Protein 1W66 (pdb70)

InterPro domains:
  IPR000544 Octanoyltransferase [MF_00013] (11-214)
  IPR000544 Octanoyltransferase [PIRSF016262] (12-214)
  IPR000544 Octanoyltransferase [TIGR00214] (41-208)
  IPR000544 Octanoyltransferase [cd16444] (14-198)
  IPR004143 Biotinyl protein ligase (BPL) and lipoyl protein ligase (LPL), catalytic domain [PF21948] (21-206)
  IPR004143 Biotinyl protein ligase (BPL) and lipoyl protein ligase (LPL), catalytic domain [PS51733] (38-215)
  IPR020605 Octanoyltransferase, conserved site [PS01313] (76-91)
  IPR045864 Class II Aminoacyl-tRNA synthetase/Biotinyl protein ligase (BPL) and lipoyl protein ligase (LPL) [G3DSA:3.30.930.10] (5-212)
  IPR045864 Class II Aminoacyl-tRNA synthetase/Biotinyl protein ligase (BPL) and lipoyl protein ligase (LPL) [SSF55681] (9-214)

Foldseek 3Di:
DLQAFFQAPDPDDEAEAEDEEDAPVRVQVVLVVVLVVVLVPDHWYKYKYAYAKAKEAEPPADPQQDFPVPDDHHYDHWDFGIDITHFQKIWMWTWGQGDPPDDVVSLLVLLQQLVCVLCVVVVAHWDDDPPQGAIWHDDQAIEGQKDFTWDADSRIITTTMMGRFQDDQPRNVRGCGRVNDRHYYDHSCRVVVHHGGSVNCVVSSVVSSSCSNRSRDD

Structure (mmCIF, N/CA/C/O backbone):
data_1W66
#
_entry.id   1W66
#
_cell.length_a   48.918
_cell.length_b   57.369
_cell.length_c   73.804
_cell.angle_alpha   90.00
_cell.angle_beta   90.00
_cell.angle_gamma   90.00
#
_symmetry.space_group_name_H-M   'P 21 21 21'
#
loop_
_entity.id
_entity.type
_entity.pdbx_description
1 polymer LIPOYLTRANSFERASE
2 non-polymer 'DECANOIC ACID'
3 water water
#
loop_
_atom_site.group_PDB
_atom_site.id
_atom_site.type_symbol
_atom_site.label_atom_id
_atom_site.label_alt_id
_atom_site.label_comp_id
_atom_site.label_asym_id
_atom_site.label_entity_id
_atom_site.label_seq_id
_atom_site.pdbx_PDB_ins_code
_atom_site.Cartn_x
_atom_site.Cartn_y
_atom_site.Cartn_z
_atom_site.occupancy
_atom_site.B_iso_or_equiv
_atom_site.auth_seq_id
_atom_site.auth_comp_id
_atom_site.auth_asym_id
_atom_site.auth_atom_id
_atom_site.pdbx_PDB_model_num
ATOM 1 N N . GLY A 1 1 ? -10.185 2.604 22.311 1.00 63.13 -1 GLY A N 1
ATOM 2 C CA . GLY A 1 1 ? -9.982 3.756 21.408 1.00 49.10 -1 GLY A CA 1
ATOM 3 C C . GLY A 1 1 ? -9.242 3.359 20.141 1.00 38.33 -1 GLY A C 1
ATOM 4 O O . GLY A 1 1 ? -9.155 2.208 19.760 1.00 33.86 -1 GLY A O 1
ATOM 5 N N . ALA A 1 2 ? -8.701 4.379 19.448 1.00 36.70 0 ALA A N 1
ATOM 6 C CA . ALA A 1 2 ? -8.279 4.143 18.084 1.00 33.42 0 ALA A CA 1
ATOM 7 C C . ALA A 1 2 ? -7.080 3.210 18.043 1.00 26.36 0 ALA A C 1
ATOM 8 O O . ALA A 1 2 ? -6.777 2.606 17.021 1.00 21.56 0 ALA A O 1
ATOM 10 N N . MET A 1 3 ? -6.398 3.126 19.152 1.00 22.94 1 MET A N 1
ATOM 11 C CA . MET A 1 3 ? -5.183 2.350 19.223 1.00 19.95 1 MET A CA 1
ATOM 12 C C . MET A 1 3 ? -5.426 0.920 19.687 1.00 13.61 1 MET A C 1
ATOM 13 O O . MET A 1 3 ? -4.521 0.075 19.600 1.00 14.72 1 MET A O 1
ATOM 18 N N . ALA A 1 4 ? -6.560 0.641 20.170 1.00 11.83 2 ALA A N 1
ATOM 19 C CA . ALA A 1 4 ? -6.934 -0.692 20.627 1.00 11.05 2 ALA A CA 1
ATOM 20 C C . ALA A 1 4 ? -7.222 -1.567 19.419 1.00 10.25 2 ALA A C 1
ATOM 21 O O . ALA A 1 4 ? -7.418 -1.133 18.291 1.00 11.35 2 ALA A O 1
ATOM 23 N N . GLY A 1 5 ? -7.244 -2.874 19.660 1.00 10.12 3 GLY A N 1
ATOM 24 C CA . GLY A 1 5 ? -7.504 -3.824 18.613 1.00 10.75 3 GLY A CA 1
ATOM 25 C C . GLY A 1 5 ? -6.362 -3.914 17.618 1.00 9.01 3 GLY A C 1
ATOM 26 O O . GLY A 1 5 ? -5.273 -3.416 17.863 1.00 9.81 3 GLY A O 1
ATOM 27 N N . SER A 1 6 ? -6.591 -4.617 16.537 1.00 9.37 4 SER A N 1
ATOM 28 C CA . SER A 1 6 ? -5.555 -4.852 15.546 1.00 8.98 4 SER A CA 1
ATOM 29 C C . SER A 1 6 ? -5.925 -4.198 14.204 1.00 10.10 4 SER A C 1
ATOM 30 O O . SER A 1 6 ? -7.040 -4.247 13.790 1.00 12.62 4 SER A O 1
ATOM 33 N N . ILE A 1 7 ? -4.900 -3.664 13.591 1.00 9.83 5 ILE A N 1
ATOM 34 C CA . ILE A 1 7 ? -4.971 -3.068 12.243 1.00 11.41 5 ILE A CA 1
ATOM 35 C C . ILE A 1 7 ? -4.745 -4.139 11.180 1.00 9.62 5 ILE A C 1
ATOM 36 O O . ILE A 1 7 ? -4.932 -3.885 9.999 1.00 10.47 5 ILE A O 1
ATOM 41 N N . ARG A 1 8 ? -4.259 -5.297 11.575 1.00 8.80 6 ARG A N 1
ATOM 42 C CA . ARG A 1 8 ? -3.848 -6.327 10.636 1.00 8.99 6 ARG A CA 1
ATOM 43 C C . ARG A 1 8 ? -5.001 -7.130 10.099 1.00 9.01 6 ARG A C 1
ATOM 44 O O . ARG A 1 8 ? -5.984 -7.378 10.791 1.00 10.97 6 ARG A O 1
ATOM 52 N N . SER A 1 9 ? -4.848 -7.680 8.926 1.00 10.11 7 SER A N 1
ATOM 53 C CA . SER A 1 9 ? -5.808 -8.616 8.351 1.00 11.81 7 SER A CA 1
ATOM 54 C C . SER A 1 9 ? -5.596 -10.072 8.812 1.00 12.17 7 SER A C 1
ATOM 55 O O . SER A 1 9 ? -6.546 -10.864 8.709 1.00 15.98 7 SER A O 1
ATOM 58 N N . LYS A 1 10 ? -4.418 -10.419 9.294 1.00 11.80 8 LYS A N 1
ATOM 59 C CA . LYS A 1 10 ? -4.132 -11.790 9.716 1.00 12.85 8 LYS A C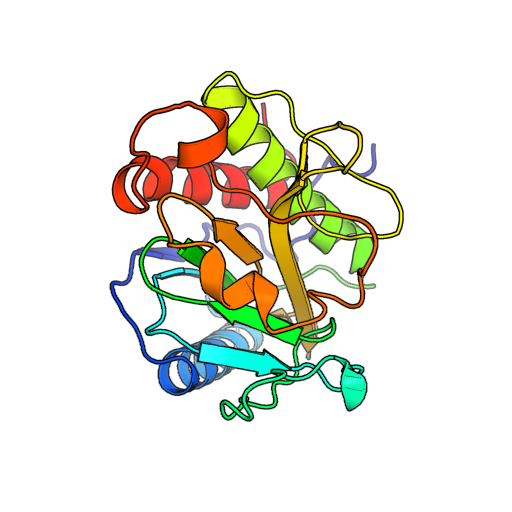A 1
ATOM 60 C C . LYS A 1 10 ? -3.318 -11.735 10.984 1.00 12.53 8 LYS A C 1
ATOM 61 O O . LYS A 1 10 ? -2.349 -11.025 11.054 1.00 15.50 8 LYS A O 1
ATOM 67 N N . LEU A 1 11 ? -3.733 -12.492 11.966 1.00 12.09 9 LEU A N 1
ATOM 68 C CA . LEU A 1 11 ? -3.097 -12.575 13.239 1.00 10.66 9 LEU A CA 1
ATOM 69 C C . LEU A 1 11 ? -2.149 -13.734 13.340 1.00 14.20 9 LEU A C 1
ATOM 70 O O . LEU A 1 11 ? -2.344 -14.696 14.109 1.00 25.75 9 LEU A O 1
ATOM 75 N N . SER A 1 12 ? -1.064 -13.662 12.678 1.00 11.86 10 SER A N 1
ATOM 76 C CA . SER A 1 12 ? 0.039 -14.602 12.721 1.00 12.98 10 SER A CA 1
ATOM 77 C C . SER A 1 12 ? 1.263 -13.848 13.172 1.00 11.19 10 SER A C 1
ATOM 78 O O . SER A 1 12 ? 1.302 -12.640 13.040 1.00 12.05 10 SER A O 1
ATOM 83 N N . ALA A 1 13 ? 2.250 -14.544 13.694 1.00 13.21 11 ALA A N 1
ATOM 84 C CA . ALA A 1 13 ? 3.423 -13.827 14.193 1.00 12.95 11 ALA A CA 1
ATOM 85 C C . ALA A 1 13 ? 4.158 -13.096 13.072 1.00 11.88 11 ALA A C 1
ATOM 86 O O . ALA A 1 13 ? 4.385 -13.632 12.006 1.00 12.62 11 ALA A O 1
ATOM 88 N N . ILE A 1 14 ? 4.547 -11.866 13.357 1.00 11.53 12 ILE A N 1
ATOM 89 C CA . ILE A 1 14 ? 5.372 -11.117 12.391 1.00 9.93 12 ILE A CA 1
ATOM 90 C C . ILE A 1 14 ? 6.776 -11.692 12.368 1.00 10.31 12 ILE A C 1
ATOM 91 O O . ILE A 1 14 ? 7.368 -11.972 13.402 1.00 12.04 12 ILE A O 1
ATOM 96 N N . ASP A 1 15 ? 7.283 -11.871 11.163 1.00 9.90 13 ASP A N 1
ATOM 97 C CA . ASP A 1 15 ? 8.663 -12.265 10.970 1.00 10.39 13 ASP A CA 1
ATOM 98 C C . ASP A 1 15 ? 9.565 -11.075 11.094 1.00 9.53 13 ASP A C 1
ATOM 99 O O . ASP A 1 15 ? 9.572 -10.201 10.215 1.00 10.02 13 ASP A O 1
ATOM 104 N N . VAL A 1 16 ? 10.294 -10.963 12.177 1.00 10.41 14 VAL A N 1
ATOM 105 C CA . VAL A 1 16 ? 11.217 -9.860 12.388 1.00 9.93 14 VAL A CA 1
ATOM 106 C C . VAL A 1 16 ? 12.584 -10.255 11.851 1.00 10.46 14 VAL A C 1
ATOM 107 O O . VAL A 1 16 ? 13.166 -11.217 12.304 1.00 12.60 14 VAL A O 1
ATOM 111 N N . ARG A 1 17 ? 13.111 -9.433 10.955 1.00 9.94 15 ARG A N 1
ATOM 112 C CA . ARG A 1 17 ? 14.403 -9.652 10.345 1.00 10.07 15 ARG A CA 1
ATOM 113 C C . ARG A 1 17 ? 15.322 -8.502 10.758 1.00 10.04 15 ARG A C 1
ATOM 114 O O . ARG A 1 17 ? 15.146 -7.380 10.300 1.00 10.48 15 ARG A O 1
ATOM 122 N N . GLN A 1 18 ? 16.269 -8.818 11.602 1.00 11.01 16 GLN A N 1
ATOM 123 C CA . GLN A 1 18 ? 17.300 -7.892 12.011 1.00 11.12 16 GLN A CA 1
ATOM 124 C C . GLN A 1 18 ? 18.418 -7.963 10.986 1.00 11.62 16 GLN A C 1
ATOM 125 O O . GLN A 1 18 ? 19.262 -8.861 11.069 1.00 15.44 16 GLN A O 1
ATOM 131 N N . LEU A 1 19 ? 18.392 -7.090 10.020 1.00 11.56 17 LEU A N 1
ATOM 132 C CA . LEU A 1 19 ? 19.412 -7.006 8.985 1.00 11.99 17 LEU A CA 1
ATOM 133 C C . LEU A 1 19 ? 20.521 -6.042 9.372 1.00 12.00 17 LEU A C 1
ATOM 134 O O . LEU A 1 19 ? 20.418 -5.323 10.348 1.00 13.73 17 LEU A O 1
ATOM 139 N N . GLY A 1 20 ? 21.593 -6.052 8.602 1.00 11.99 18 GLY A N 1
ATOM 140 C CA . GLY A 1 20 ? 22.692 -5.173 8.828 1.00 11.80 18 GLY A CA 1
ATOM 141 C C . GLY A 1 20 ? 22.559 -3.889 8.050 1.00 12.39 18 GLY A C 1
ATOM 142 O O . GLY A 1 20 ? 21.528 -3.229 8.113 1.00 14.15 18 GLY A O 1
ATOM 143 N N . THR A 1 21 ? 23.611 -3.520 7.349 1.00 11.88 19 THR A N 1
ATOM 144 C CA . THR A 1 21 ? 23.652 -2.297 6.566 1.00 11.07 19 THR A CA 1
ATOM 145 C C . THR A 1 21 ? 23.309 -2.670 5.125 1.00 11.02 19 THR A C 1
ATOM 146 O O . THR A 1 21 ? 23.996 -3.537 4.531 1.00 15.43 19 THR A O 1
ATOM 150 N N . VAL A 1 22 ? 22.231 -2.139 4.591 1.00 10.04 20 VAL A N 1
ATOM 151 C CA . VAL A 1 22 ? 21.634 -2.583 3.330 1.00 10.57 20 VAL A CA 1
ATOM 152 C C . VAL A 1 22 ? 21.405 -1.349 2.466 1.00 10.10 20 VAL A C 1
ATOM 153 O O . VAL A 1 22 ? 20.777 -0.378 2.892 1.00 9.65 20 VAL A O 1
ATOM 157 N N . ASP A 1 23 ? 21.942 -1.349 1.269 1.00 10.89 21 ASP A N 1
ATOM 158 C CA . ASP A 1 23 ? 21.757 -0.277 0.329 1.00 11.22 21 ASP A CA 1
ATOM 159 C C . ASP A 1 23 ? 20.277 0.000 0.154 1.00 9.74 21 ASP A C 1
ATOM 160 O O . ASP A 1 23 ? 19.442 -0.897 0.145 1.00 10.27 21 ASP A O 1
ATOM 165 N N . TYR A 1 24 ? 19.944 1.290 -0.007 1.00 9.98 22 TYR A N 1
ATOM 166 C CA . TYR A 1 24 ? 18.568 1.729 -0.119 1.00 9.63 22 TYR A CA 1
ATOM 167 C C . TYR A 1 24 ? 17.813 0.941 -1.181 1.00 9.39 22 TYR A C 1
ATOM 168 O O . TYR A 1 24 ? 16.706 0.460 -0.940 1.00 9.74 22 TYR A O 1
ATOM 177 N N . ARG A 1 25 ? 18.372 0.884 -2.380 1.00 11.05 23 ARG A N 1
ATOM 178 C CA . ARG A 1 25 ? 17.658 0.217 -3.479 1.00 12.13 23 ARG A CA 1
ATOM 179 C C . ARG A 1 25 ? 17.466 -1.266 -3.255 1.00 11.30 23 ARG A C 1
ATOM 180 O O . ARG A 1 25 ? 16.399 -1.854 -3.542 1.00 12.41 23 ARG A O 1
ATOM 188 N N . THR A 1 26 ? 18.501 -1.906 -2.715 1.00 11.66 24 THR A N 1
ATOM 189 C CA . THR A 1 26 ? 18.413 -3.326 -2.423 1.00 11.79 24 THR A CA 1
ATOM 190 C C . THR A 1 26 ? 17.308 -3.605 -1.438 1.00 10.08 24 THR A C 1
ATOM 191 O O . THR A 1 26 ? 16.501 -4.533 -1.560 1.00 11.09 24 THR A O 1
ATOM 195 N N . ALA A 1 27 ? 17.192 -2.760 -0.408 1.00 9.61 25 ALA A N 1
ATOM 196 C CA . ALA A 1 27 ? 16.170 -2.935 0.601 1.00 9.33 25 ALA A CA 1
ATOM 197 C C . ALA A 1 27 ? 14.791 -2.677 -0.023 1.00 8.81 25 ALA A C 1
ATOM 198 O O . ALA A 1 27 ? 13.811 -3.301 0.332 1.00 9.51 25 ALA A O 1
ATOM 200 N N . TRP A 1 28 ? 14.701 -1.705 -0.930 1.00 9.36 26 TRP A N 1
ATOM 201 C CA . TRP A 1 28 ? 13.426 -1.366 -1.541 1.00 9.82 26 TRP A CA 1
ATOM 202 C C . TRP A 1 28 ? 12.913 -2.542 -2.365 1.00 9.71 26 TRP A C 1
ATOM 203 O O . TRP A 1 28 ? 11.737 -2.914 -2.348 1.00 10.81 26 TRP A O 1
ATOM 214 N N . GLN A 1 29 ? 13.851 -3.195 -3.087 1.00 10.52 27 GLN A N 1
ATOM 215 C CA . GLN A 1 29 ? 13.524 -4.369 -3.857 1.00 11.08 27 GLN A CA 1
ATOM 216 C C . GLN A 1 29 ? 12.985 -5.470 -2.968 1.00 9.95 27 GLN A C 1
ATOM 217 O O . GLN A 1 29 ? 12.013 -6.149 -3.263 1.00 10.77 27 GLN A O 1
ATOM 223 N N . LEU A 1 30 ? 13.680 -5.687 -1.824 1.00 10.10 28 LEU A N 1
ATOM 224 C CA . LEU A 1 30 ? 13.242 -6.716 -0.870 1.00 10.34 28 LEU A CA 1
ATOM 225 C C . LEU A 1 30 ? 11.877 -6.392 -0.297 1.00 9.50 28 LEU A C 1
ATOM 226 O O . LEU A 1 30 ? 11.032 -7.272 -0.146 1.00 9.67 28 LEU A O 1
ATOM 231 N N . GLN A 1 31 ? 11.621 -5.123 0.042 1.00 8.91 29 GLN A N 1
ATOM 232 C CA . GLN A 1 31 ? 10.304 -4.749 0.493 1.00 9.06 29 GLN A CA 1
ATOM 233 C C . GLN A 1 31 ? 9.231 -5.169 -0.502 1.00 8.97 29 GLN A C 1
ATOM 234 O O . GLN A 1 31 ? 8.201 -5.706 -0.128 1.00 9.76 29 GLN A O 1
ATOM 240 N N . ARG A 1 32 ? 9.472 -4.884 -1.777 1.00 9.42 30 ARG A N 1
ATOM 241 C CA . ARG A 1 32 ? 8.477 -5.202 -2.806 1.00 9.51 30 ARG A CA 1
ATOM 242 C C . ARG A 1 32 ? 8.271 -6.718 -2.927 1.00 9.76 30 ARG A C 1
ATOM 243 O O . ARG A 1 32 ? 7.143 -7.189 -3.058 1.00 10.20 30 ARG A O 1
ATOM 251 N N . GLU A 1 33 ? 9.361 -7.473 -2.864 1.00 9.93 31 GLU A N 1
ATOM 252 C CA . GLU A 1 33 ? 9.296 -8.932 -2.945 1.00 10.57 31 GLU A CA 1
ATOM 253 C C . GLU A 1 33 ? 8.488 -9.460 -1.777 1.00 9.50 31 GLU A C 1
ATOM 254 O O . GLU A 1 33 ? 7.632 -10.334 -1.938 1.00 10.48 31 GLU A O 1
ATOM 260 N N . LEU A 1 34 ? 8.753 -8.929 -0.577 1.00 9.82 32 LEU A N 1
ATOM 261 C CA . LEU A 1 34 ? 8.001 -9.371 0.627 1.00 9.83 32 LEU A CA 1
ATOM 262 C C . LEU A 1 34 ? 6.559 -8.975 0.572 1.00 9.50 32 LEU A C 1
ATOM 263 O O . LEU A 1 34 ? 5.684 -9.737 1.025 1.00 10.50 32 LEU A O 1
ATOM 268 N N . ALA A 1 35 ? 6.235 -7.820 0.034 1.00 9.14 33 ALA A N 1
ATOM 269 C CA . ALA A 1 35 ? 4.875 -7.388 -0.067 1.00 9.24 33 ALA A CA 1
ATOM 270 C C . ALA A 1 35 ? 4.123 -8.315 -1.016 1.00 9.73 33 ALA A C 1
ATOM 271 O O . ALA A 1 35 ? 2.986 -8.699 -0.718 1.00 11.45 33 ALA A O 1
ATOM 273 N N . ASP A 1 36 ? 4.706 -8.654 -2.139 1.00 10.08 34 ASP A N 1
ATOM 274 C CA . ASP A 1 36 ? 4.063 -9.604 -3.059 1.00 12.38 34 ASP A CA 1
ATOM 275 C C . ASP A 1 36 ? 3.886 -10.933 -2.372 1.00 11.78 34 ASP A C 1
ATOM 276 O O . ASP A 1 36 ? 2.853 -11.567 -2.538 1.00 13.11 34 ASP A O 1
ATOM 281 N N . ALA A 1 37 ? 4.864 -11.387 -1.605 1.00 11.71 35 ALA A N 1
ATOM 282 C CA . ALA A 1 37 ? 4.696 -12.653 -0.891 1.00 12.74 35 ALA A CA 1
ATOM 283 C C . ALA A 1 37 ? 3.582 -12.574 0.121 1.00 12.37 35 ALA A C 1
ATOM 284 O O . ALA A 1 37 ? 2.847 -13.561 0.303 1.00 15.06 35 ALA A O 1
ATOM 286 N N . ARG A 1 38 ? 3.410 -11.427 0.774 1.00 12.07 36 ARG A N 1
ATOM 287 C CA . ARG A 1 38 ? 2.308 -11.299 1.720 1.00 11.58 36 ARG A CA 1
ATOM 288 C C . ARG A 1 38 ? 0.988 -11.341 1.010 1.00 13.17 36 ARG A C 1
ATOM 289 O O . ARG A 1 38 ? 0.058 -12.001 1.488 1.00 15.16 36 ARG A O 1
ATOM 297 N N . VAL A 1 39 ? 0.865 -10.634 -0.123 1.00 13.30 37 VAL A N 1
ATOM 298 C CA . VAL A 1 39 ? -0.428 -10.706 -0.848 1.00 15.52 37 VAL A CA 1
ATOM 299 C C . VAL A 1 39 ? -0.702 -12.143 -1.265 1.00 17.17 37 VAL A C 1
ATOM 300 O O . VAL A 1 39 ? -1.876 -12.562 -1.276 1.00 22.53 37 VAL A O 1
ATOM 304 N N . ALA A 1 40 ? 0.290 -12.945 -1.590 1.00 18.61 38 ALA A N 1
ATOM 305 C CA . ALA A 1 40 ? 0.170 -14.340 -2.014 1.00 19.78 38 ALA A CA 1
ATOM 306 C C . ALA A 1 40 ? -0.120 -15.210 -0.815 1.00 25.27 38 ALA A C 1
ATOM 307 O O . ALA A 1 40 ? -0.271 -16.408 -1.050 1.00 32.81 38 ALA A O 1
ATOM 309 N N . GLY A 1 41 ? -0.243 -14.674 0.388 1.00 21.07 39 GLY A N 1
ATOM 310 C CA . GLY A 1 41 ? -0.723 -15.459 1.524 1.00 24.21 39 GLY A CA 1
ATOM 311 C C . GLY A 1 41 ? 0.402 -15.703 2.516 1.00 20.69 39 GLY A C 1
ATOM 312 O O . GLY A 1 41 ? 0.180 -16.436 3.480 1.00 23.15 39 GLY A O 1
ATOM 313 N N . GLY A 1 42 ? 1.578 -15.096 2.346 1.00 20.18 40 GLY A N 1
ATOM 314 C CA . GLY A 1 42 ? 2.707 -15.281 3.237 1.00 19.51 40 GLY A CA 1
ATOM 315 C C . GLY A 1 42 ? 2.669 -14.426 4.511 1.00 15.35 40 GLY A C 1
ATOM 316 O O . GLY A 1 42 ? 1.647 -13.844 4.862 1.00 14.80 40 GLY A O 1
ATOM 317 N N . ALA A 1 43 ? 3.818 -14.368 5.189 1.00 15.43 41 ALA A N 1
ATOM 318 C CA . ALA A 1 43 ? 3.891 -13.723 6.492 1.00 13.03 41 ALA A CA 1
ATOM 319 C C . ALA A 1 43 ? 3.949 -12.202 6.396 1.00 11.48 41 ALA A C 1
ATOM 320 O O . ALA A 1 43 ? 4.428 -11.631 5.400 1.00 13.30 41 ALA A O 1
ATOM 322 N N . ASP A 1 44 ? 3.493 -11.561 7.439 1.00 9.60 42 ASP A N 1
ATOM 323 C CA . ASP A 1 44 ? 3.847 -10.193 7.732 1.00 8.83 42 ASP A CA 1
ATOM 324 C C . ASP A 1 44 ? 5.297 -10.157 8.180 1.00 8.59 42 ASP A C 1
ATOM 325 O O . ASP A 1 44 ? 5.752 -11.057 8.886 1.00 9.72 42 ASP A O 1
ATOM 330 N N . THR A 1 45 ? 6.015 -9.118 7.809 1.00 8.94 43 THR A N 1
ATOM 331 C CA . THR A 1 45 ? 7.450 -8.995 8.032 1.00 8.90 43 THR A CA 1
ATOM 332 C C . THR A 1 45 ? 7.801 -7.626 8.590 1.00 8.50 43 THR A C 1
ATOM 333 O O . THR A 1 45 ? 7.177 -6.646 8.229 1.00 9.95 43 THR A O 1
ATOM 337 N N . LEU A 1 46 ? 8.802 -7.569 9.455 1.00 8.17 44 LEU A N 1
ATOM 338 C CA . LEU A 1 46 ? 9.373 -6.326 9.879 1.00 7.97 44 LEU A CA 1
ATOM 339 C C . LEU A 1 46 ? 10.870 -6.369 9.612 1.00 7.92 44 LEU A C 1
ATOM 340 O O . LEU A 1 46 ? 11.581 -7.154 10.241 1.00 9.45 44 LEU A O 1
ATOM 345 N N . LEU A 1 47 ? 11.335 -5.538 8.684 1.00 7.79 45 LEU A N 1
ATOM 346 C CA . LEU A 1 47 ? 12.758 -5.392 8.438 1.00 8.05 45 LEU A CA 1
ATOM 347 C C . LEU A 1 47 ? 13.305 -4.306 9.343 1.00 8.01 45 LEU A C 1
ATOM 348 O O . LEU A 1 47 ? 12.714 -3.209 9.401 1.00 8.54 45 LEU A O 1
ATOM 353 N N . LEU A 1 48 ? 14.417 -4.529 9.979 1.00 7.81 46 LEU A N 1
ATOM 354 C CA . LEU A 1 48 ? 15.123 -3.515 10.772 1.00 7.79 46 LEU A CA 1
ATOM 355 C C . LEU A 1 48 ? 16.558 -3.499 10.274 1.00 8.05 46 LEU A C 1
ATOM 356 O O . LEU A 1 48 ? 17.217 -4.528 10.242 1.00 9.69 46 LEU A O 1
ATOM 361 N N . LEU A 1 49 ? 17.055 -2.326 9.885 1.00 7.86 47 LEU A N 1
ATOM 362 C CA . LEU A 1 49 ? 18.311 -2.233 9.162 1.00 8.08 47 LEU A CA 1
ATOM 363 C C . LEU A 1 49 ? 18.884 -0.818 9.316 1.00 7.60 47 LEU A C 1
ATOM 364 O O . LEU A 1 49 ? 18.237 0.073 9.819 1.00 8.07 47 LEU A O 1
ATOM 369 N N . GLU A 1 50 ? 20.090 -0.651 8.823 1.00 8.70 48 GLU A N 1
ATOM 370 C CA . GLU A 1 50 ? 20.654 0.643 8.558 1.00 8.54 48 GLU A CA 1
ATOM 371 C C . GLU A 1 50 ? 20.952 0.772 7.067 1.00 8.43 48 GLU A C 1
ATOM 372 O O . GLU A 1 50 ? 21.301 -0.195 6.414 1.00 10.02 48 GLU A O 1
ATOM 378 N N . HIS A 1 51 ? 20.758 2.000 6.512 1.00 7.86 49 HIS A N 1
ATOM 379 C CA . HIS A 1 51 ? 21.200 2.298 5.163 1.00 8.04 49 HIS A CA 1
ATOM 380 C C . HIS A 1 51 ? 22.533 3.037 5.159 1.00 8.24 49 HIS A C 1
ATOM 381 O O . HIS A 1 51 ? 22.778 3.842 6.052 1.00 9.16 49 HIS A O 1
ATOM 388 N N . PRO A 1 52 ? 23.344 2.824 4.147 1.00 8.75 50 PRO A N 1
ATOM 389 C CA . PRO A 1 52 ? 24.430 3.777 3.838 1.00 8.92 50 PRO A CA 1
ATOM 390 C C . PRO A 1 52 ? 23.794 5.135 3.584 1.00 9.04 50 PRO A C 1
ATOM 391 O O . PRO A 1 52 ? 22.646 5.259 3.169 1.00 10.34 50 PRO A O 1
ATOM 395 N N . ALA A 1 53 ? 24.578 6.190 3.817 1.00 8.86 51 ALA A N 1
ATOM 396 C CA . ALA A 1 53 ? 24.125 7.569 3.696 1.00 8.69 51 ALA A CA 1
ATOM 397 C C . ALA A 1 53 ? 23.418 7.797 2.383 1.00 7.96 51 ALA A C 1
ATOM 398 O O . ALA A 1 53 ? 23.959 7.531 1.317 1.00 10.25 51 ALA A O 1
ATOM 400 N N . VAL A 1 54 ? 22.205 8.348 2.455 1.00 7.66 52 VAL A N 1
ATOM 401 C CA . VAL A 1 54 ? 21.381 8.580 1.282 1.00 7.70 52 VAL A CA 1
ATOM 402 C C . VAL A 1 54 ? 20.316 9.594 1.630 1.00 7.01 52 VAL A C 1
ATOM 403 O O . VAL A 1 54 ? 19.759 9.590 2.697 1.00 8.18 52 VAL A O 1
ATOM 407 N N . TYR A 1 55 ? 20.037 10.478 0.678 1.00 7.12 53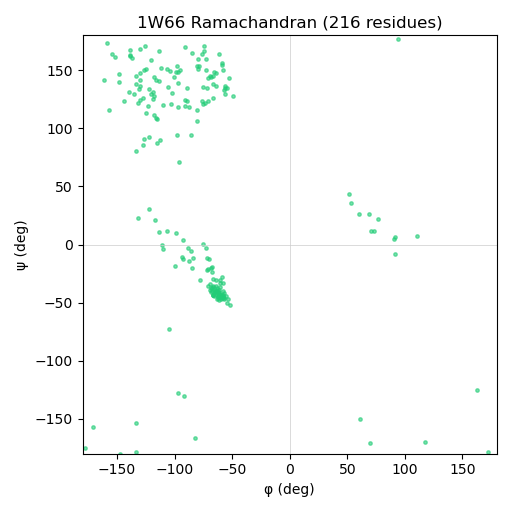 TYR A N 1
ATOM 408 C CA . TYR A 1 55 ? 18.823 11.312 0.723 1.00 6.96 53 TYR A CA 1
ATOM 409 C C . TYR A 1 55 ? 17.765 10.669 -0.124 1.00 6.85 53 TYR A C 1
ATOM 410 O O . TYR A 1 55 ? 18.063 10.231 -1.246 1.00 7.73 53 TYR A O 1
ATOM 419 N N . THR A 1 56 ? 16.536 10.677 0.347 1.00 6.90 54 THR A N 1
ATOM 420 C CA . THR A 1 56 ? 15.428 10.142 -0.449 1.00 7.43 54 THR A CA 1
ATOM 421 C C . THR A 1 56 ? 14.311 11.168 -0.459 1.00 7.11 54 THR A C 1
ATOM 422 O O . THR A 1 56 ? 14.094 11.910 0.511 1.00 7.56 54 THR A O 1
ATOM 426 N N . ALA A 1 57 ? 13.583 11.213 -1.569 1.00 7.63 55 ALA A N 1
ATOM 427 C CA . ALA A 1 57 ? 12.534 12.189 -1.784 1.00 7.94 55 ALA A CA 1
ATOM 428 C C . ALA A 1 57 ? 11.278 11.538 -2.266 1.00 8.18 55 ALA A C 1
ATOM 429 O O . ALA A 1 57 ? 11.256 10.914 -3.328 1.00 9.48 55 ALA A O 1
ATOM 431 N N . GLY A 1 58 ? 10.164 11.694 -1.556 1.00 8.49 56 GLY A N 1
ATOM 432 C CA . GLY A 1 58 ? 8.898 11.288 -2.071 1.00 8.58 56 GLY A CA 1
ATOM 433 C C . GLY A 1 58 ? 8.419 12.248 -3.110 1.00 9.62 56 GLY A C 1
ATOM 434 O O . GLY A 1 58 ? 9.001 13.332 -3.313 1.00 9.44 56 GLY A O 1
ATOM 435 N N . ARG A 1 59 ? 7.356 11.902 -3.812 1.00 10.84 57 ARG A N 1
ATOM 436 C CA . ARG A 1 59 ? 6.884 12.681 -4.943 1.00 12.65 57 ARG A CA 1
ATOM 437 C C . ARG A 1 59 ? 6.571 14.115 -4.555 1.00 11.69 57 ARG A C 1
ATOM 438 O O . ARG A 1 59 ? 6.735 15.039 -5.380 1.00 13.45 57 ARG A O 1
ATOM 446 N N . ARG A 1 60 ? 6.098 14.390 -3.363 1.00 10.56 58 ARG A N 1
ATOM 447 C CA . ARG A 1 60 ? 5.732 15.726 -2.947 1.00 10.56 58 ARG A CA 1
ATOM 448 C C . ARG A 1 60 ? 6.931 16.675 -2.703 1.00 9.83 58 ARG A C 1
ATOM 449 O O . ARG A 1 60 ? 6.727 17.860 -2.524 1.00 11.27 58 ARG A O 1
ATOM 457 N N . THR A 1 61 ? 8.133 16.135 -2.654 1.00 8.61 59 THR A N 1
ATOM 458 C CA . THR A 1 61 ? 9.312 16.978 -2.412 1.00 8.08 59 THR A CA 1
ATOM 459 C C . THR A 1 61 ? 9.359 18.079 -3.418 1.00 8.53 59 THR A C 1
ATOM 460 O O . THR A 1 61 ? 9.198 17.848 -4.622 1.00 9.67 59 THR A O 1
ATOM 464 N N . GLU A 1 62 ? 9.620 19.299 -2.939 1.00 8.84 60 GLU A N 1
ATOM 465 C CA . GLU A 1 62 ? 9.774 20.459 -3.789 1.00 9.52 60 GLU A CA 1
ATOM 466 C C . GLU A 1 62 ? 11.231 20.761 -4.050 1.00 9.03 60 GLU A C 1
ATOM 467 O O . GLU A 1 62 ? 12.107 20.482 -3.229 1.00 9.36 60 GLU A O 1
ATOM 473 N N . THR A 1 63 ? 11.524 21.401 -5.165 1.00 9.52 61 THR A N 1
ATOM 474 C CA . THR A 1 63 ? 12.893 21.609 -5.598 1.00 9.50 61 THR A CA 1
ATOM 475 C C . THR A 1 63 ? 13.732 22.303 -4.529 1.00 9.66 61 THR A C 1
ATOM 476 O O . THR A 1 63 ? 14.881 21.901 -4.295 1.00 10.30 61 THR A O 1
ATOM 480 N N . HIS A 1 64 ? 13.205 23.337 -3.905 1.00 9.78 62 HIS A N 1
ATOM 481 C CA . HIS A 1 64 ? 13.997 24.087 -2.961 1.00 10.31 62 HIS A CA 1
ATOM 482 C C . HIS A 1 64 ? 14.316 23.345 -1.658 1.00 9.88 62 HIS A C 1
ATOM 483 O O . HIS A 1 64 ? 15.122 23.816 -0.893 1.00 10.96 62 HIS A O 1
ATOM 490 N N . GLU A 1 65 ? 13.645 22.230 -1.421 1.00 8.87 63 GLU A N 1
ATOM 491 C CA . GLU A 1 65 ? 13.853 21.424 -0.238 1.00 8.42 63 GLU A CA 1
ATOM 492 C C . GLU A 1 65 ? 15.033 20.455 -0.393 1.00 7.88 63 GLU A C 1
ATOM 493 O O . GLU A 1 65 ? 15.442 19.839 0.582 1.00 8.33 63 GLU A O 1
ATOM 499 N N . ARG A 1 66 ? 15.520 20.325 -1.618 1.00 8.13 64 ARG A N 1
ATOM 500 C CA . ARG A 1 66 ? 16.606 19.411 -1.927 1.00 8.06 64 ARG A CA 1
ATOM 501 C C . ARG A 1 66 ? 17.928 19.948 -1.438 1.00 7.84 64 ARG A C 1
ATOM 502 O O . ARG A 1 66 ? 18.047 21.117 -1.039 1.00 7.93 64 ARG A O 1
ATOM 510 N N . PRO A 1 67 ? 18.974 19.111 -1.399 1.00 7.54 65 PRO A N 1
ATOM 511 C CA . PRO A 1 67 ? 20.198 19.523 -0.740 1.00 7.85 65 PRO A CA 1
ATOM 512 C C . PRO A 1 67 ? 20.776 20.804 -1.301 1.00 7.67 65 PRO A C 1
ATOM 513 O O . PRO A 1 67 ? 20.956 20.965 -2.525 1.00 8.31 65 PRO A O 1
ATOM 517 N N . ILE A 1 68 ? 21.155 21.720 -0.386 1.00 8.14 66 ILE A N 1
ATOM 518 C CA . ILE A 1 68 ? 21.732 23.005 -0.804 1.00 8.33 66 ILE A CA 1
ATOM 519 C C . ILE A 1 68 ? 23.157 22.905 -1.343 1.00 8.67 66 ILE A C 1
ATOM 520 O O . ILE A 1 68 ? 23.734 23.903 -1.733 1.00 9.68 66 ILE A O 1
ATOM 525 N N . ASP A 1 69 ? 23.714 21.697 -1.312 1.00 9.14 67 ASP A N 1
ATOM 526 C CA . ASP A 1 69 ? 25.024 21.385 -1.795 1.00 11.36 67 ASP A CA 1
ATOM 527 C C . ASP A 1 69 ? 24.982 20.473 -2.999 1.00 10.67 67 ASP A C 1
ATOM 528 O O . ASP A 1 69 ? 26.008 19.975 -3.423 1.00 13.72 67 ASP A O 1
ATOM 533 N N . GLY A 1 70 ? 23.797 20.259 -3.574 1.00 10.23 68 GLY A N 1
ATOM 534 C CA . GLY A 1 70 ? 23.662 19.465 -4.784 1.00 10.79 68 GLY A CA 1
ATOM 535 C C . GLY A 1 70 ? 23.839 17.997 -4.605 1.00 9.63 68 GLY A C 1
ATOM 536 O O . GLY A 1 70 ? 23.913 17.293 -5.624 1.00 10.83 68 GLY A O 1
ATOM 537 N N . THR A 1 71 ? 23.872 17.497 -3.391 1.00 8.70 69 THR A N 1
ATOM 538 C CA . THR A 1 71 ? 23.996 16.040 -3.206 1.00 8.43 69 THR A CA 1
ATOM 539 C C . THR A 1 71 ? 22.884 15.329 -3.918 1.00 8.29 69 THR A C 1
ATOM 540 O O . THR A 1 71 ? 21.709 15.742 -3.779 1.00 8.36 69 THR A O 1
ATOM 544 N N . PRO A 1 72 ? 23.145 14.264 -4.648 1.00 9.39 70 PRO A N 1
ATOM 545 C CA . PRO A 1 72 ? 22.060 13.495 -5.284 1.00 10.20 70 PRO A CA 1
ATOM 546 C C . PRO A 1 72 ? 21.047 12.946 -4.275 1.00 8.65 70 PRO A C 1
ATOM 547 O O . PRO A 1 72 ? 21.335 12.762 -3.107 1.00 9.50 70 PRO A O 1
ATOM 551 N N . VAL A 1 73 ? 19.863 12.709 -4.801 1.00 8.41 71 VAL A N 1
ATOM 552 C CA . VAL A 1 73 ? 18.712 12.251 -4.047 1.00 8.47 71 VAL A CA 1
ATOM 553 C C . VAL A 1 73 ? 18.040 11.118 -4.773 1.00 8.44 71 VAL A C 1
ATOM 554 O O . VAL A 1 73 ? 17.888 11.213 -5.985 1.00 10.71 71 VAL A O 1
ATOM 558 N N . VAL A 1 74 ? 17.619 10.093 -4.058 1.00 8.44 72 VAL A N 1
ATOM 559 C CA . VAL A 1 74 ? 16.884 8.978 -4.630 1.00 8.81 72 VAL A CA 1
ATOM 560 C C . VAL A 1 74 ? 15.416 9.339 -4.566 1.00 8.97 72 VAL A C 1
ATOM 561 O O . VAL A 1 74 ? 14.856 9.523 -3.486 1.00 9.54 72 VAL A O 1
ATOM 565 N N . ASP A 1 75 ? 14.729 9.324 -5.729 1.00 10.16 73 ASP A N 1
ATOM 566 C CA . ASP A 1 75 ? 13.276 9.443 -5.712 1.00 11.23 73 ASP A CA 1
ATOM 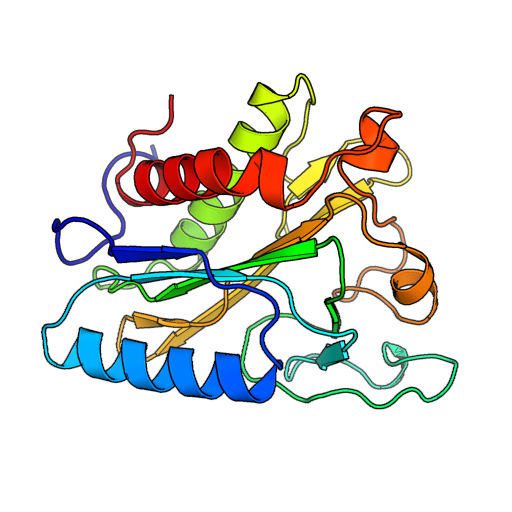567 C C . ASP A 1 75 ? 12.648 8.147 -5.268 1.00 11.20 73 ASP A C 1
ATOM 568 O O . ASP A 1 75 ? 13.045 7.071 -5.704 1.00 18.32 73 ASP A O 1
ATOM 573 N N . THR A 1 76 ? 11.679 8.226 -4.409 1.00 10.20 74 THR A N 1
ATOM 574 C CA . THR A 1 76 ? 11.075 7.036 -3.832 1.00 11.16 74 THR A CA 1
ATOM 575 C C . THR A 1 76 ? 9.550 7.215 -3.770 1.00 11.09 74 THR A C 1
ATOM 576 O O . THR A 1 76 ? 9.026 8.327 -3.912 1.00 12.84 74 THR A O 1
ATOM 580 N N . ASP A 1 77 ? 8.828 6.122 -3.624 1.00 11.97 75 ASP A N 1
ATOM 581 C CA . ASP A 1 77 ? 7.347 6.098 -3.652 1.00 11.87 75 ASP A CA 1
ATOM 582 C C . ASP A 1 77 ? 6.662 6.081 -2.322 1.00 13.05 75 ASP A C 1
ATOM 583 O O . ASP A 1 77 ? 5.441 6.070 -2.257 1.00 15.40 75 ASP A O 1
ATOM 588 N N . ARG A 1 78 ? 7.348 6.280 -1.215 1.00 12.74 76 ARG A N 1
ATOM 589 C CA . ARG A 1 78 ? 6.732 6.461 0.075 1.00 10.74 76 ARG A CA 1
ATOM 590 C C . ARG A 1 78 ? 6.080 7.844 0.159 1.00 11.02 76 ARG A C 1
ATOM 591 O O . ARG A 1 78 ? 6.437 8.790 -0.568 1.00 12.24 76 ARG A O 1
ATOM 599 N N . GLY A 1 79 ? 5.120 7.971 1.112 1.00 10.88 77 GLY A N 1
ATOM 600 C CA . GLY A 1 79 ? 4.665 9.280 1.459 1.00 11.42 77 GLY A CA 1
ATOM 601 C C . GLY A 1 79 ? 5.778 10.139 2.015 1.00 9.74 77 GLY A C 1
ATOM 602 O O . GLY A 1 79 ? 6.784 9.738 2.563 1.00 10.15 77 GLY A O 1
ATOM 603 N N . GLY A 1 80 ? 5.486 11.428 2.032 1.00 10.43 78 GLY A N 1
ATOM 604 C CA . GLY A 1 80 ? 6.370 12.429 2.593 1.00 10.74 78 GLY A CA 1
ATOM 605 C C . GLY A 1 80 ? 7.289 13.083 1.565 1.00 10.22 78 GLY A C 1
ATOM 606 O O . GLY A 1 80 ? 7.322 12.724 0.399 1.00 13.50 78 GLY A O 1
ATOM 607 N N . LYS A 1 81 ? 8.061 14.040 2.002 1.00 9.04 79 LYS A N 1
ATOM 608 C CA . LYS A 1 81 ? 8.973 14.847 1.214 1.00 8.15 79 LYS A CA 1
ATOM 609 C C . LYS A 1 81 ? 10.385 14.271 1.325 1.00 7.67 79 LYS A C 1
ATOM 610 O O . LYS A 1 81 ? 10.548 13.074 1.080 1.00 8.10 79 LYS A O 1
ATOM 616 N N . ILE A 1 82 ? 11.377 15.065 1.667 1.00 7.17 80 ILE A N 1
ATOM 617 C CA . ILE A 1 82 ? 12.757 14.615 1.661 1.00 6.89 80 ILE A CA 1
ATOM 618 C C . ILE A 1 82 ? 13.221 14.262 3.065 1.00 7.20 80 ILE A C 1
ATOM 619 O O . ILE A 1 82 ? 12.857 14.907 4.063 1.00 9.03 80 ILE A O 1
ATOM 624 N N . THR A 1 83 ? 14.055 13.246 3.152 1.00 6.78 81 THR A N 1
ATOM 625 C CA . THR A 1 83 ? 14.713 12.873 4.391 1.00 7.25 81 THR A CA 1
ATOM 626 C C . THR A 1 83 ? 16.098 12.310 4.080 1.00 6.67 81 THR A C 1
ATOM 627 O O . THR A 1 83 ? 16.513 12.209 2.922 1.00 7.18 81 THR A O 1
ATOM 631 N N . TRP A 1 84 ? 16.785 11.936 5.147 1.00 7.07 82 TRP A N 1
ATOM 632 C CA . TRP A 1 84 ? 18.118 11.357 5.083 1.00 6.96 82 TRP A CA 1
ATOM 633 C C . TRP A 1 84 ? 18.127 10.102 5.917 1.00 6.96 82 TRP A C 1
ATOM 634 O O . TRP A 1 84 ? 17.529 10.061 6.999 1.00 7.66 82 TRP A O 1
ATOM 645 N N . HIS A 1 85 ? 18.837 9.096 5.411 1.00 6.87 83 HIS A N 1
ATOM 646 C CA . HIS A 1 85 ? 19.150 7.888 6.151 1.00 7.07 83 HIS A CA 1
ATOM 647 C C . HIS A 1 85 ? 20.655 7.699 6.148 1.00 6.98 83 HIS A C 1
ATOM 648 O O . HIS A 1 85 ? 21.314 8.092 5.189 1.00 8.37 83 HIS A O 1
ATOM 655 N N . GLY A 1 86 ? 21.176 7.082 7.175 1.00 7.86 84 GLY A N 1
ATOM 656 C CA . GLY A 1 86 ? 22.606 6.805 7.199 1.00 8.21 84 GLY A CA 1
ATOM 657 C C . GLY A 1 86 ? 23.000 6.039 8.440 1.00 8.02 84 GLY A C 1
ATOM 658 O O . GLY A 1 86 ? 22.156 5.642 9.226 1.00 8.54 84 GLY A O 1
ATOM 659 N N . PRO A 1 87 ? 24.290 5.830 8.609 1.00 9.32 85 PRO A N 1
ATOM 660 C CA . PRO A 1 87 ? 24.775 5.056 9.783 1.00 10.56 85 PRO A CA 1
ATOM 661 C C . PRO A 1 87 ? 24.281 5.684 11.075 1.00 9.26 85 PRO A C 1
ATOM 662 O O . PRO A 1 87 ? 24.324 6.909 11.245 1.00 10.32 85 PRO A O 1
ATOM 666 N N . GLY A 1 88 ? 23.834 4.843 11.970 1.00 9.45 86 GLY A N 1
ATOM 667 C CA . GLY A 1 88 ? 23.379 5.324 13.272 1.00 9.54 86 GLY A CA 1
ATOM 668 C C . GLY A 1 88 ? 21.909 5.662 13.360 1.00 8.90 86 GLY A C 1
ATOM 669 O O . GLY A 1 88 ? 21.416 6.145 14.379 1.00 9.48 86 GLY A O 1
ATOM 670 N N . GLN A 1 89 ? 21.165 5.396 12.272 1.00 8.06 87 GLN A N 1
ATOM 671 C CA . GLN A 1 89 ? 19.722 5.581 12.216 1.00 7.77 87 GLN A CA 1
ATOM 672 C C . GLN A 1 89 ? 19.114 4.227 11.945 1.00 7.48 87 GLN A C 1
ATOM 673 O O . GLN A 1 89 ? 19.481 3.555 10.979 1.00 8.48 87 GLN A O 1
ATOM 679 N N . LEU A 1 90 ? 18.193 3.806 12.798 1.00 7.06 88 LEU A N 1
ATOM 680 C CA . LEU A 1 90 ? 17.531 2.527 12.650 1.00 7.55 88 LEU A CA 1
ATOM 681 C C . LEU A 1 90 ? 16.321 2.706 11.746 1.00 7.34 88 LEU A C 1
ATOM 682 O O . LEU A 1 90 ? 15.398 3.448 12.086 1.00 8.78 88 LEU A O 1
ATOM 687 N N . VAL A 1 91 ? 16.323 2.029 10.628 1.00 7.04 89 VAL A N 1
ATOM 688 C CA . VAL A 1 91 ? 15.223 2.093 9.653 1.00 6.86 89 VAL A CA 1
ATOM 689 C C . VAL A 1 91 ? 14.403 0.836 9.820 1.00 6.69 89 VAL A C 1
ATOM 690 O O . VAL A 1 91 ? 14.941 -0.287 9.847 1.00 8.30 89 VAL A O 1
ATOM 694 N N . GLY A 1 92 ? 13.094 0.991 9.931 1.00 6.95 90 GLY A N 1
ATOM 695 C CA . GLY A 1 92 ? 12.173 -0.093 9.999 1.00 7.25 90 GLY A CA 1
ATOM 696 C C . GLY A 1 92 ? 11.199 -0.086 8.854 1.00 7.31 90 GLY A C 1
ATOM 697 O O . GLY A 1 92 ? 10.572 0.945 8.564 1.00 7.49 90 GLY A O 1
ATOM 698 N N . TYR A 1 93 ? 11.043 -1.233 8.214 1.00 6.89 91 TYR A N 1
ATOM 699 C CA . TYR A 1 93 ? 10.119 -1.420 7.128 1.00 7.00 91 TYR A CA 1
ATOM 700 C C . TYR A 1 93 ? 9.153 -2.541 7.502 1.00 6.89 91 TYR A C 1
ATOM 701 O O . TYR A 1 93 ? 9.419 -3.720 7.299 1.00 7.62 91 TYR A O 1
ATOM 710 N N . PRO A 1 94 ? 8.011 -2.181 8.094 1.00 6.93 92 PRO A N 1
ATOM 711 C CA . PRO A 1 94 ? 6.934 -3.145 8.341 1.00 7.02 92 PRO A CA 1
ATOM 712 C C . PRO A 1 94 ? 6.221 -3.401 7.017 1.00 7.29 92 PRO A C 1
ATOM 713 O O . PRO A 1 94 ? 5.790 -2.437 6.371 1.00 7.99 92 PRO A O 1
ATOM 717 N N . ILE A 1 95 ? 6.147 -4.643 6.603 1.00 7.23 93 ILE A N 1
ATOM 718 C CA . ILE A 1 95 ? 5.496 -5.104 5.389 1.00 7.63 93 ILE A CA 1
ATOM 719 C C . ILE A 1 95 ? 4.351 -5.962 5.868 1.00 7.60 93 ILE A C 1
ATOM 720 O O . ILE A 1 95 ? 4.470 -7.138 6.140 1.00 8.50 93 ILE A O 1
ATOM 725 N N . ILE A 1 96 ? 3.223 -5.305 6.110 1.00 7.64 94 ILE A N 1
ATOM 726 C CA . ILE A 1 96 ? 2.082 -5.802 6.867 1.00 8.40 94 ILE A CA 1
ATOM 727 C C . ILE A 1 96 ? 0.823 -5.785 6.050 1.00 7.74 94 ILE A C 1
ATOM 728 O O . ILE A 1 96 ? 0.509 -4.767 5.428 1.00 8.26 94 ILE A O 1
ATOM 733 N N . GLY A 1 97 ? 0.058 -6.865 6.074 1.00 8.35 95 GLY A N 1
ATOM 734 C CA . GLY A 1 97 ? -1.295 -6.834 5.523 1.00 8.65 95 GLY A CA 1
ATOM 735 C C . GLY A 1 97 ? -2.251 -6.120 6.431 1.00 8.62 95 GLY A C 1
ATOM 736 O O . GLY A 1 97 ? -2.432 -6.516 7.593 1.00 9.28 95 GLY A O 1
ATOM 737 N N . LEU A 1 98 ? -2.872 -5.060 5.947 1.00 8.98 96 LEU A N 1
ATOM 738 C CA . LEU A 1 98 ? -3.839 -4.305 6.742 1.00 8.96 96 LEU A CA 1
ATOM 739 C C . LEU A 1 98 ? -5.243 -4.730 6.428 1.00 8.93 96 LEU A C 1
ATOM 740 O O . LEU A 1 98 ? -5.573 -5.100 5.297 1.00 10.36 96 LEU A O 1
ATOM 745 N N . ALA A 1 99 ? -6.093 -4.654 7.443 1.00 10.27 97 ALA A N 1
ATOM 746 C CA . ALA A 1 99 ? -7.509 -4.892 7.263 1.00 12.22 97 ALA A CA 1
ATOM 747 C C . ALA A 1 99 ? -8.105 -3.802 6.394 1.00 10.07 97 ALA A C 1
ATOM 748 O O . ALA A 1 99 ? -7.735 -2.638 6.447 1.00 12.33 97 ALA A O 1
ATOM 750 N N . GLU A 1 100 ? -9.072 -4.210 5.600 1.00 11.54 98 GLU A N 1
ATOM 751 C CA . GLU A 1 100 ? -9.845 -3.326 4.758 1.00 11.94 98 GLU A CA 1
ATOM 752 C C . GLU A 1 100 ? -11.213 -3.126 5.377 1.00 13.48 98 GLU A C 1
ATOM 753 O O . GLU A 1 100 ? -11.743 -4.085 6.007 1.00 15.80 98 GLU A O 1
ATOM 759 N N . PRO A 1 101 ? -11.873 -1.984 5.208 1.00 14.27 99 PRO A N 1
ATOM 760 C CA . PRO A 1 101 ? -11.368 -0.791 4.485 1.00 13.82 99 PRO A CA 1
ATOM 761 C C . PRO A 1 101 ? -10.216 -0.133 5.229 1.00 11.83 99 PRO A C 1
ATOM 762 O O . PRO A 1 101 ? -10.126 -0.152 6.455 1.00 12.72 99 PRO A O 1
ATOM 766 N N . LEU A 1 102 ? -9.280 0.367 4.454 1.00 10.93 100 LEU A N 1
ATOM 767 C CA . LEU A 1 102 ? -8.036 0.872 5.014 1.00 9.82 100 LEU A CA 1
ATOM 768 C C . LEU A 1 102 ? -8.235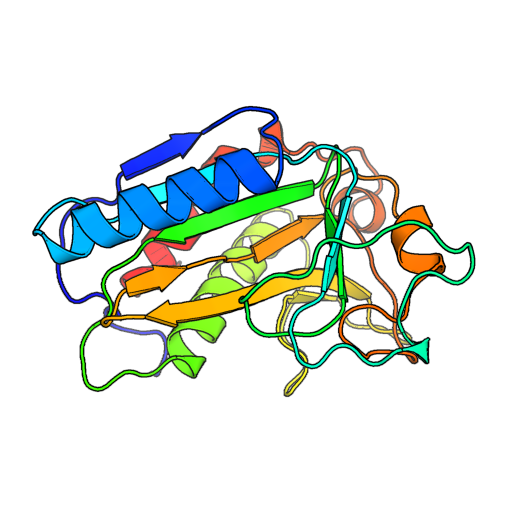 2.086 5.914 1.00 9.68 100 LEU A C 1
ATOM 769 O O . LEU A 1 102 ? -9.030 2.974 5.641 1.00 11.19 100 LEU A O 1
ATOM 774 N N . ASP A 1 103 ? -7.352 2.136 6.926 1.00 9.39 101 ASP A N 1
ATOM 775 C CA . ASP A 1 103 ? -7.202 3.288 7.794 1.00 8.93 101 ASP A CA 1
ATOM 776 C C . ASP A 1 103 ? -5.719 3.568 7.927 1.00 8.46 101 ASP A C 1
ATOM 777 O O . ASP A 1 103 ? -5.040 3.158 8.903 1.00 8.57 101 ASP A O 1
ATOM 782 N N . VAL A 1 104 ? -5.174 4.235 6.917 1.00 8.07 102 VAL A N 1
ATOM 783 C CA . VAL A 1 104 ? -3.728 4.469 6.856 1.00 8.12 102 VAL A CA 1
ATOM 784 C C . VAL A 1 104 ? -3.265 5.396 7.931 1.00 7.85 102 VAL A C 1
ATOM 785 O O . VAL A 1 104 ? -2.186 5.182 8.504 1.00 8.45 102 VAL A O 1
ATOM 789 N N . VAL A 1 105 ? -4.055 6.401 8.250 1.00 8.31 103 VAL A N 1
ATOM 790 C CA . VAL A 1 105 ? -3.693 7.281 9.361 1.00 8.30 103 VAL A CA 1
ATOM 791 C C . VAL A 1 105 ? -3.526 6.481 10.650 1.00 7.88 103 VAL A C 1
ATOM 792 O O . VAL A 1 105 ? -2.601 6.733 11.409 1.00 8.71 103 VAL A O 1
ATOM 796 N N . ASN A 1 106 ? -4.418 5.547 10.919 1.00 7.66 104 ASN A N 1
ATOM 797 C CA . ASN A 1 106 ? -4.294 4.790 12.145 1.00 8.12 104 ASN A CA 1
ATOM 798 C C . ASN A 1 106 ? -3.044 3.919 12.131 1.00 7.70 104 ASN A C 1
ATOM 799 O O . ASN A 1 106 ? -2.384 3.759 13.166 1.00 8.68 104 ASN A O 1
ATOM 804 N N . TYR A 1 107 ? -2.679 3.376 10.983 1.00 7.61 105 TYR A N 1
ATOM 805 C CA . TYR A 1 107 ? -1.424 2.640 10.854 1.00 7.62 105 TYR A CA 1
ATOM 806 C C . TYR A 1 107 ? -0.230 3.523 11.197 1.00 7.30 105 TYR A C 1
ATOM 807 O O . TYR A 1 107 ? 0.624 3.173 11.997 1.00 7.76 105 TYR A O 1
ATOM 816 N N . VAL A 1 108 ? -0.194 4.752 10.639 1.00 7.48 106 VAL A N 1
ATOM 817 C CA . VAL A 1 108 ? 0.884 5.685 10.948 1.00 7.42 106 VAL A CA 1
ATOM 818 C C . VAL A 1 108 ? 0.908 5.993 12.440 1.00 7.67 106 VAL A C 1
ATOM 819 O O . VAL A 1 108 ? 1.951 6.042 13.053 1.00 8.04 106 VAL A O 1
ATOM 823 N N . ARG A 1 109 ? -0.264 6.206 13.0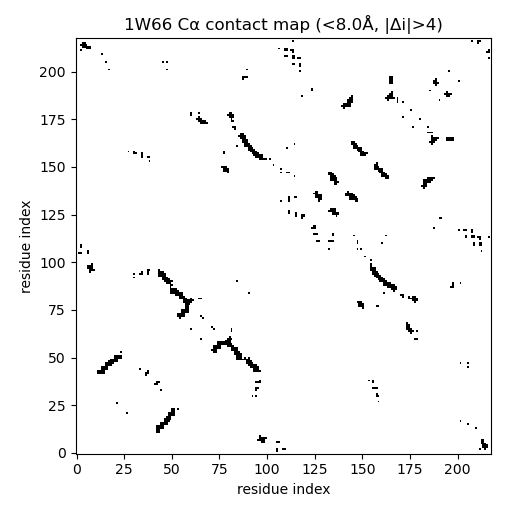00 1.00 7.67 107 ARG A N 1
ATOM 824 C CA . ARG A 1 109 ? -0.369 6.496 14.426 1.00 8.22 107 ARG A CA 1
ATOM 825 C C . ARG A 1 109 ? 0.178 5.354 15.279 1.00 7.41 107 ARG A C 1
ATOM 826 O O . ARG A 1 109 ? 0.820 5.631 16.316 1.00 8.20 107 ARG A O 1
ATOM 834 N N . ARG A 1 110 ? -0.011 4.112 14.886 1.00 7.61 108 ARG A N 1
ATOM 835 C CA . ARG A 1 110 ? 0.523 2.984 15.608 1.00 7.65 108 ARG A CA 1
ATOM 836 C C . ARG A 1 110 ? 2.035 2.940 15.489 1.00 7.46 108 ARG A C 1
ATOM 837 O O . ARG A 1 110 ? 2.715 2.624 16.472 1.00 8.17 108 ARG A O 1
ATOM 845 N N . LEU A 1 111 ? 2.617 3.259 14.320 1.00 7.63 109 LEU A N 1
ATOM 846 C CA . LEU A 1 111 ? 4.064 3.336 14.236 1.00 7.43 109 LEU A CA 1
ATOM 847 C C . LEU A 1 111 ? 4.576 4.433 15.158 1.00 7.50 109 LEU A C 1
ATOM 848 O O . LEU A 1 111 ? 5.575 4.252 15.865 1.00 7.91 109 LEU A O 1
ATOM 853 N N . GLU A 1 112 ? 3.920 5.601 15.161 1.00 7.50 110 GLU A N 1
ATOM 854 C CA . GLU A 1 112 ? 4.319 6.659 16.074 1.00 7.84 110 GLU A CA 1
ATOM 855 C C . GLU A 1 112 ? 4.273 6.177 17.524 1.00 7.61 110 GLU A C 1
ATOM 856 O O . GLU A 1 112 ? 5.201 6.439 18.285 1.00 8.28 110 GLU A O 1
ATOM 862 N N . GLU A 1 113 ? 3.192 5.500 17.893 1.00 8.24 111 GLU A N 1
ATOM 863 C CA . GLU A 1 113 ? 3.055 5.050 19.272 1.00 8.49 111 GLU A CA 1
ATOM 864 C C . GLU A 1 113 ? 4.160 4.090 19.649 1.00 8.18 111 GLU A C 1
ATOM 865 O O . GLU A 1 113 ? 4.695 4.162 20.770 1.00 8.69 111 GLU A O 1
ATOM 871 N N . SER A 1 114 ? 4.556 3.197 18.761 1.00 8.04 112 SER A N 1
ATOM 872 C CA . SER A 1 114 ? 5.601 2.274 19.018 1.00 8.26 112 SER A CA 1
ATOM 873 C C . SER A 1 114 ? 6.896 3.003 19.377 1.00 7.78 112 SER A C 1
ATOM 874 O O . SER A 1 114 ? 7.608 2.639 20.325 1.00 8.64 112 SER A O 1
ATOM 879 N N . LEU A 1 115 ? 7.207 4.049 18.606 1.00 7.59 113 LEU A N 1
ATOM 880 C CA . LEU A 1 115 ? 8.468 4.767 18.803 1.00 7.76 113 LEU A CA 1
ATOM 881 C C . LEU A 1 115 ? 8.399 5.711 19.989 1.00 7.81 113 LEU A C 1
ATOM 882 O O . LEU A 1 115 ? 9.407 5.909 20.694 1.00 8.80 113 LEU A O 1
ATOM 887 N N . ILE A 1 116 ? 7.237 6.252 20.287 1.00 7.75 114 ILE A N 1
ATOM 888 C CA . ILE A 1 116 ? 7.024 6.993 21.524 1.00 8.36 114 ILE A CA 1
ATOM 889 C C . ILE A 1 116 ? 7.320 6.106 22.719 1.00 9.23 114 ILE A C 1
ATOM 890 O O . ILE A 1 116 ? 7.959 6.534 23.684 1.00 9.45 114 ILE A O 1
ATOM 895 N N . GLN A 1 117 ? 6.862 4.865 22.674 1.00 8.82 115 GLN A N 1
ATOM 896 C CA . GLN A 1 117 ? 7.095 3.916 23.787 1.00 9.93 115 GLN A CA 1
ATOM 897 C C . GLN A 1 117 ? 8.560 3.573 23.893 1.00 9.29 115 GLN A C 1
ATOM 898 O O . GLN A 1 117 ? 9.090 3.468 24.999 1.00 10.40 115 GLN A O 1
ATOM 904 N N . VAL A 1 118 ? 9.272 3.375 22.782 1.00 9.35 116 VAL A N 1
ATOM 905 C CA . VAL A 1 118 ? 10.701 3.135 22.854 1.00 9.68 116 VAL A CA 1
ATOM 906 C C . VAL A 1 118 ? 11.392 4.281 23.550 1.00 9.99 116 VAL A C 1
ATOM 907 O O . VAL A 1 118 ? 12.268 4.105 24.410 1.00 11.47 116 VAL A O 1
ATOM 911 N N . CYS A 1 119 ? 11.016 5.512 23.175 1.00 8.97 117 CYS A N 1
ATOM 912 C CA . CYS A 1 119 ? 11.594 6.687 23.835 1.00 9.06 117 CYS A CA 1
ATOM 913 C C . CYS A 1 119 ? 11.254 6.705 25.309 1.00 9.11 117 CYS A C 1
ATOM 914 O O . CYS A 1 119 ? 12.142 6.997 26.139 1.00 9.93 117 CYS A O 1
ATOM 917 N N . ALA A 1 120 ? 9.998 6.464 25.660 1.00 9.63 118 ALA A N 1
ATOM 918 C CA . ALA A 1 120 ? 9.570 6.455 27.052 1.00 10.46 118 ALA A CA 1
ATOM 919 C C . ALA A 1 120 ? 10.356 5.441 27.844 1.00 11.15 118 ALA A C 1
ATOM 920 O O . ALA A 1 120 ? 10.737 5.696 29.000 1.00 12.52 118 ALA A O 1
ATOM 922 N N . ASP A 1 121 ? 10.613 4.302 27.282 1.00 12.24 119 ASP A N 1
ATOM 923 C CA . ASP A 1 121 ? 11.322 3.243 27.981 1.00 15.28 119 ASP A CA 1
ATOM 924 C C . ASP A 1 121 ? 12.773 3.626 28.261 1.00 15.64 119 ASP A C 1
ATOM 925 O O . ASP A 1 121 ? 13.348 3.060 29.184 1.00 19.63 119 ASP A O 1
ATOM 930 N N . LEU A 1 122 ? 13.312 4.602 27.550 1.00 14.00 120 LEU A N 1
ATOM 931 C CA . LEU A 1 122 ? 14.627 5.144 27.802 1.00 14.80 120 LEU A CA 1
ATOM 932 C C . LEU A 1 122 ? 14.549 6.347 28.741 1.00 16.13 120 LEU A C 1
ATOM 933 O O . LEU A 1 122 ? 15.590 6.951 29.012 1.00 21.06 120 LEU A O 1
ATOM 938 N N . GLY A 1 123 ? 13.408 6.698 29.245 1.00 13.49 121 GLY A N 1
ATOM 939 C CA . GLY A 1 123 ? 13.258 7.813 30.150 1.00 14.95 121 GLY A CA 1
ATOM 940 C C . GLY A 1 123 ? 12.952 9.124 29.483 1.00 13.39 121 GLY A C 1
ATOM 941 O O . GLY A 1 123 ? 12.933 10.128 30.191 1.00 18.67 121 GLY A O 1
ATOM 942 N N . LEU A 1 124 ? 12.712 9.156 28.146 1.00 12.07 122 LEU A N 1
ATOM 943 C CA . LEU A 1 124 ? 12.442 10.372 27.389 1.00 11.74 122 LEU A CA 1
ATOM 944 C C . LEU A 1 124 ? 10.959 10.621 27.218 1.00 13.98 122 LEU A C 1
ATOM 945 O O . LEU A 1 124 ? 10.183 9.693 27.145 1.00 26.64 122 LEU A O 1
ATOM 950 N N . HIS A 1 125 ? 10.543 11.833 27.113 1.00 10.75 123 HIS A N 1
ATOM 951 C CA . HIS A 1 125 ? 9.159 12.225 27.017 1.00 11.04 123 HIS A CA 1
ATOM 952 C C . HIS A 1 125 ? 8.874 12.799 25.628 1.00 10.33 123 HIS A C 1
ATOM 953 O O . HIS A 1 125 ? 8.994 13.973 25.367 1.00 15.33 123 HIS A O 1
ATOM 960 N N . ALA A 1 126 ? 8.500 11.916 24.748 1.00 10.50 124 ALA A N 1
ATOM 961 C CA . ALA A 1 126 ? 8.251 12.261 23.358 1.00 9.81 124 ALA A CA 1
ATOM 962 C C . ALA A 1 126 ? 6.800 12.085 23.027 1.00 9.19 124 ALA A C 1
ATOM 963 O O . ALA A 1 126 ? 6.029 11.460 23.767 1.00 11.75 124 ALA A O 1
ATOM 965 N N . GLY A 1 127 ? 6.390 12.620 21.908 1.00 8.81 125 GLY A N 1
ATOM 966 C CA . GLY A 1 127 ? 5.002 12.526 21.465 1.00 8.38 125 GLY A CA 1
ATOM 967 C C . GLY A 1 127 ? 4.837 13.027 20.079 1.00 8.03 125 GLY A C 1
ATOM 968 O O . GLY A 1 127 ? 5.744 13.018 19.280 1.00 10.72 125 GLY A O 1
ATOM 969 N N . ARG A 1 128 ? 3.622 13.428 19.763 1.00 10.17 126 ARG A N 1
ATOM 970 C CA . ARG A 1 128 ? 3.207 13.828 18.449 1.00 9.49 126 ARG A CA 1
ATOM 971 C C . ARG A 1 128 ? 3.012 15.346 18.344 1.00 9.88 126 ARG A C 1
ATOM 972 O O . ARG A 1 128 ? 2.602 15.973 19.326 1.00 11.10 126 ARG A O 1
ATOM 980 N N . VAL A 1 129 ? 3.222 15.855 17.174 1.00 10.23 127 VAL A N 1
ATOM 981 C CA . VAL A 1 129 ? 2.856 17.196 16.760 1.00 10.68 127 VAL A CA 1
ATOM 982 C C . VAL A 1 129 ? 1.873 16.973 15.625 1.00 11.46 127 VAL A C 1
ATOM 983 O O . VAL A 1 129 ? 2.215 16.446 14.535 1.00 12.27 127 VAL A O 1
ATOM 987 N N . ASP A 1 130 ? 0.608 17.307 15.841 1.00 11.96 128 ASP A N 1
ATOM 988 C CA . ASP A 1 130 ? -0.448 17.026 14.893 1.00 11.60 128 ASP A CA 1
ATOM 989 C C . ASP A 1 130 ? -0.174 17.597 13.529 1.00 11.62 128 ASP A C 1
ATOM 990 O O . ASP A 1 130 ? 0.211 18.786 13.394 1.00 14.70 128 ASP A O 1
ATOM 995 N N . GLY A 1 131 ? -0.296 16.775 12.479 1.00 11.73 129 GLY A N 1
ATOM 996 C CA . GLY A 1 131 ? -0.068 17.263 11.106 1.00 12.96 129 GLY A CA 1
ATOM 997 C C . GLY A 1 131 ? 1.392 17.081 10.683 1.00 11.70 129 GLY A C 1
ATOM 998 O O . GLY A 1 131 ? 1.699 17.317 9.509 1.00 13.94 129 GLY A O 1
ATOM 999 N N . ARG A 1 132 ? 2.283 16.699 11.586 1.00 10.79 130 ARG A N 1
ATOM 1000 C CA . ARG A 1 132 ? 3.713 16.514 11.278 1.00 10.20 130 ARG A CA 1
ATOM 1001 C C . ARG A 1 132 ? 4.081 15.119 11.764 1.00 9.52 130 ARG A C 1
ATOM 1002 O O . ARG A 1 132 ? 4.545 14.931 12.882 1.00 9.65 130 ARG A O 1
ATOM 1010 N N . SER A 1 133 ? 3.865 14.107 10.945 1.00 10.63 131 SER A N 1
ATOM 1011 C CA . SER A 1 133 ? 4.006 12.707 11.370 1.00 10.06 131 SER A CA 1
ATOM 1012 C C . SER A 1 133 ? 5.420 12.440 11.885 1.00 9.57 131 SER A C 1
ATOM 1013 O O . SER A 1 133 ? 6.350 13.044 11.407 1.00 10.52 131 SER A O 1
ATOM 1018 N N . GLY A 1 134 ? 5.477 11.522 12.786 1.00 9.23 132 GLY A N 1
ATOM 1019 C CA . GLY A 1 134 ? 6.750 11.184 13.405 1.00 10.36 132 GLY A CA 1
ATOM 1020 C C . GLY A 1 134 ? 6.696 11.467 14.876 1.00 8.95 132 GLY A C 1
ATOM 1021 O O . GLY A 1 134 ? 5.627 11.647 15.467 1.00 10.05 132 GLY A O 1
ATOM 1022 N N . VAL A 1 135 ? 7.865 11.393 15.474 1.00 7.85 133 VAL A N 1
ATOM 1023 C CA . VAL A 1 135 ? 7.981 11.451 16.916 1.00 8.10 133 VAL A CA 1
ATOM 1024 C C . VAL A 1 135 ? 8.870 12.647 17.281 1.00 7.03 133 VAL A C 1
ATOM 1025 O O . VAL A 1 135 ? 9.968 12.794 16.746 1.00 7.49 133 VAL A O 1
ATOM 1029 N N . TRP A 1 136 ? 8.375 13.455 18.186 1.00 7.56 134 TRP A N 1
ATOM 1030 C CA . TRP A 1 136 ? 8.913 14.747 18.536 1.00 7.83 134 TRP A CA 1
ATOM 1031 C C . TRP A 1 136 ? 9.162 14.848 20.037 1.00 7.85 134 TRP A C 1
ATOM 1032 O O . TRP A 1 136 ? 8.415 14.302 20.840 1.00 9.28 134 TRP A O 1
ATOM 1043 N N . LEU A 1 137 ? 10.156 15.657 20.383 1.00 8.34 135 LEU A N 1
ATOM 1044 C CA . LEU A 1 137 ? 10.356 16.116 21.739 1.00 9.70 135 LEU A CA 1
ATOM 1045 C C . LEU A 1 137 ? 9.920 17.576 2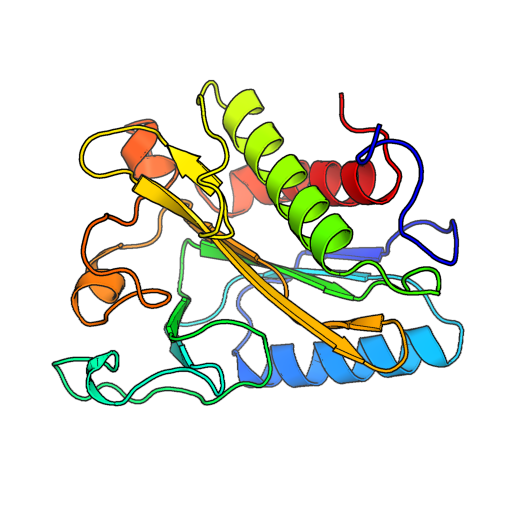1.781 1.00 9.20 135 LEU A C 1
ATOM 1046 O O . LEU A 1 137 ? 10.274 18.356 20.905 1.00 9.46 135 LEU A O 1
ATOM 1051 N N . PRO A 1 138 ? 9.173 17.960 22.802 1.00 10.20 136 PRO A N 1
ATOM 1052 C CA . PRO A 1 138 ? 8.707 19.336 22.843 1.00 11.92 136 PRO A CA 1
ATOM 1053 C C . PRO A 1 138 ? 9.845 20.293 23.099 1.00 10.80 136 PRO A C 1
ATOM 1054 O O . PRO A 1 138 ? 10.753 20.037 23.825 1.00 13.10 136 PRO A O 1
ATOM 1058 N N . GLY A 1 139 ? 9.706 21.462 22.463 1.00 10.31 137 GLY A N 1
ATOM 1059 C CA . GLY A 1 139 ? 10.622 22.560 22.666 1.00 11.06 137 GLY A CA 1
ATOM 1060 C C . GLY A 1 139 ? 10.308 23.666 21.666 1.00 10.28 137 GLY A C 1
ATOM 1061 O O . GLY A 1 139 ? 9.413 23.550 20.832 1.00 10.45 137 GLY A O 1
ATOM 1062 N N . ARG A 1 140 ? 11.148 24.699 21.778 1.00 10.35 138 ARG A N 1
ATOM 1063 C CA . ARG A 1 140 ? 11.140 25.776 20.844 1.00 10.88 138 ARG A CA 1
ATOM 1064 C C . ARG A 1 140 ? 12.576 25.919 20.345 1.00 11.29 138 ARG A C 1
ATOM 1065 O O . ARG A 1 140 ? 13.381 26.586 21.005 1.00 13.11 138 ARG A O 1
ATOM 1073 N N . PRO A 1 141 ? 12.976 25.260 19.271 1.00 11.90 139 PRO A N 1
ATOM 1074 C CA . PRO A 1 141 ? 12.169 24.490 18.346 1.00 11.12 139 PRO A CA 1
ATOM 1075 C C . PRO A 1 141 ? 11.832 23.100 18.859 1.00 9.86 139 PRO A C 1
ATOM 1076 O O . PRO A 1 141 ? 12.482 22.516 19.746 1.00 10.46 139 PRO A O 1
ATOM 1080 N N . ALA A 1 142 ? 10.780 22.533 18.281 1.00 9.82 140 ALA A N 1
ATOM 1081 C CA . ALA A 1 142 ? 10.468 21.147 18.544 1.00 9.23 140 ALA A CA 1
ATOM 1082 C C . ALA A 1 142 ? 11.506 20.264 17.829 1.00 8.59 140 ALA A C 1
ATOM 1083 O O . ALA A 1 142 ? 12.002 20.669 16.776 1.00 9.50 140 ALA A O 1
ATOM 1085 N N . ARG A 1 143 ? 11.788 19.107 18.376 1.00 7.99 141 ARG A N 1
ATOM 1086 C CA . ARG A 1 143 ? 12.921 18.303 17.905 1.00 8.36 141 ARG A CA 1
ATOM 1087 C C . ARG A 1 143 ? 12.432 16.932 17.476 1.00 7.94 141 ARG A C 1
ATOM 1088 O O . ARG A 1 143 ? 11.900 16.192 18.275 1.00 8.81 141 ARG A O 1
ATOM 1096 N N . LYS A 1 144 ? 12.634 16.597 16.199 1.00 8.04 142 LYS A N 1
ATOM 1097 C CA . LYS A 1 144 ? 12.116 15.346 15.639 1.00 7.43 142 LYS A CA 1
ATOM 1098 C C . LYS A 1 144 ? 13.139 14.233 15.766 1.00 7.07 142 LYS A C 1
ATOM 1099 O O . LYS A 1 144 ? 14.260 14.365 15.223 1.00 8.61 142 LYS A O 1
ATOM 1105 N N . VAL A 1 145 ? 12.804 13.172 16.476 1.00 6.96 143 VAL A N 1
ATOM 1106 C CA . VAL A 1 145 ? 13.713 12.049 16.688 1.00 6.92 143 VAL A CA 1
ATOM 1107 C C . VAL A 1 145 ? 13.439 10.882 15.760 1.00 6.92 143 VAL A C 1
ATOM 1108 O O . VAL A 1 145 ? 14.319 10.022 15.582 1.00 7.77 143 VAL A O 1
ATOM 1112 N N . ALA A 1 146 ? 12.262 10.820 15.165 1.00 7.20 144 ALA A N 1
ATOM 1113 C CA . ALA A 1 146 ? 11.912 9.721 14.250 1.00 7.19 144 ALA A CA 1
ATOM 1114 C C . ALA A 1 146 ? 10.968 10.242 13.181 1.00 7.48 144 ALA A C 1
ATOM 1115 O O . ALA A 1 146 ? 10.050 11.005 13.490 1.00 8.06 144 ALA A O 1
ATOM 1117 N N . ALA A 1 147 ? 11.199 9.775 11.973 1.00 8.01 145 ALA A N 1
ATOM 1118 C CA . ALA A 1 147 ? 10.404 10.101 10.814 1.00 8.17 145 ALA A CA 1
ATOM 1119 C C . ALA A 1 147 ? 9.636 8.895 10.342 1.00 7.78 145 ALA A C 1
ATOM 1120 O O . ALA A 1 147 ? 10.074 7.748 10.514 1.00 8.38 145 ALA A O 1
ATOM 1122 N N . ILE A 1 148 ? 8.498 9.177 9.720 1.00 7.74 146 ILE A N 1
ATOM 1123 C CA . ILE A 1 148 ? 7.617 8.153 9.170 1.00 8.11 146 ILE A CA 1
ATOM 1124 C C . ILE A 1 148 ? 7.267 8.529 7.733 1.00 7.92 146 ILE A C 1
ATOM 1125 O O . ILE A 1 148 ? 6.942 9.677 7.428 1.00 9.47 146 ILE A O 1
ATOM 1130 N N . GLY A 1 149 ? 7.314 7.542 6.864 1.00 7.43 147 GLY A N 1
ATOM 1131 C CA . GLY A 1 149 ? 6.867 7.700 5.471 1.00 8.13 147 GLY A CA 1
ATOM 1132 C C . GLY A 1 149 ? 6.524 6.340 4.957 1.00 7.28 147 GLY A C 1
ATOM 1133 O O . GLY A 1 149 ? 7.391 5.484 4.862 1.00 7.98 147 GLY A O 1
ATOM 1134 N N . VAL A 1 150 ? 5.261 6.129 4.641 1.00 7.23 148 VAL A N 1
ATOM 1135 C CA . VAL A 1 150 ? 4.742 4.829 4.290 1.00 7.60 148 VAL A CA 1
ATOM 1136 C C . VAL A 1 150 ? 3.949 4.924 2.975 1.00 7.73 148 VAL A C 1
ATOM 1137 O O . VAL A 1 150 ? 3.608 5.972 2.470 1.00 8.58 148 VAL A O 1
ATOM 1141 N N . ARG A 1 151 ? 3.629 3.751 2.433 1.00 7.59 149 ARG A N 1
ATOM 1142 C CA . ARG A 1 151 ? 2.669 3.662 1.336 1.00 8.21 149 ARG A CA 1
ATOM 1143 C C . ARG A 1 151 ? 1.942 2.311 1.492 1.00 8.08 149 ARG A C 1
ATOM 1144 O O . ARG A 1 151 ? 2.543 1.349 1.924 1.00 10.93 149 ARG A O 1
ATOM 1152 N N . VAL A 1 152 ? 0.693 2.266 1.125 1.00 7.95 150 VAL A N 1
ATOM 1153 C CA . VAL A 1 152 ? -0.081 1.023 1.161 1.00 8.51 150 VAL A CA 1
ATOM 1154 C C . VAL A 1 152 ? -0.487 0.723 -0.267 1.00 10.07 150 VAL A C 1
ATOM 1155 O O . VAL A 1 152 ? -1.054 1.562 -0.958 1.00 13.15 150 VAL A O 1
ATOM 1159 N N . SER A 1 153 ? -0.193 -0.495 -0.693 1.00 9.64 151 SER A N 1
ATOM 1160 C CA . SER A 1 153 ? -0.508 -1.011 -2.028 1.00 11.25 151 SER A CA 1
ATOM 1161 C C . SER A 1 153 ? -1.086 -2.410 -1.886 1.00 10.04 151 SER A C 1
ATOM 1162 O O . SER A 1 153 ? -0.489 -3.230 -1.206 1.00 9.79 151 SER A O 1
ATOM 1167 N N . ARG A 1 154 ? -2.232 -2.675 -2.509 1.00 11.40 152 ARG A N 1
ATOM 1168 C CA . ARG A 1 154 ? -2.859 -4.003 -2.407 1.00 12.44 152 ARG A CA 1
ATOM 1169 C C . ARG A 1 154 ? -2.988 -4.400 -0.932 1.00 11.27 152 ARG A C 1
ATOM 1170 O O . ARG A 1 154 ? -2.693 -5.524 -0.537 1.00 12.14 152 ARG A O 1
ATOM 1178 N N . ALA A 1 155 ? -3.418 -3.450 -0.112 1.00 10.77 153 ALA A N 1
ATOM 1179 C CA . ALA A 1 155 ? -3.730 -3.599 1.308 1.00 11.13 153 ALA A CA 1
ATOM 1180 C C . ALA A 1 155 ? -2.484 -4.060 2.085 1.00 9.45 153 ALA A C 1
ATOM 1181 O O . ALA A 1 155 ? -2.649 -4.640 3.168 1.00 11.39 153 ALA A O 1
ATOM 1183 N N . THR A 1 156 ? -1.305 -3.760 1.613 1.00 8.61 154 THR A N 1
ATOM 1184 C CA . THR A 1 156 ? -0.050 -4.191 2.224 1.00 8.48 154 THR A CA 1
ATOM 1185 C C . THR A 1 156 ? 0.855 -2.989 2.350 1.00 7.75 154 THR A C 1
ATOM 1186 O O . THR A 1 156 ? 0.996 -2.204 1.411 1.00 8.74 154 THR A O 1
ATOM 1190 N N . THR A 1 157 ? 1.453 -2.834 3.499 1.00 7.73 155 THR A N 1
ATOM 1191 C CA . THR A 1 157 ? 2.299 -1.686 3.771 1.00 7.64 155 THR A CA 1
ATOM 1192 C C . THR A 1 157 ? 3.688 -1.850 3.167 1.00 7.83 155 THR A C 1
ATOM 1193 O O . THR A 1 157 ? 4.223 -2.928 3.057 1.00 9.19 155 THR A O 1
ATOM 1197 N N . LEU A 1 158 ? 4.270 -0.666 2.846 1.00 7.68 156 LEU A N 1
ATOM 1198 C CA . LEU A 1 158 ? 5.592 -0.492 2.324 1.00 7.84 156 LEU A CA 1
ATOM 1199 C C . LEU A 1 158 ? 6.241 0.688 3.050 1.00 6.80 156 LEU A C 1
ATOM 1200 O O . LEU A 1 158 ? 5.553 1.559 3.592 1.00 7.13 156 LEU A O 1
ATOM 1205 N N . HIS A 1 159 ? 7.546 0.741 3.001 1.00 7.92 157 HIS A N 1
ATOM 1206 C CA . HIS A 1 159 ? 8.318 1.778 3.656 1.00 7.34 157 HIS A CA 1
ATOM 1207 C C . HIS A 1 159 ? 8.077 1.717 5.143 1.00 6.93 157 HIS A C 1
ATOM 1208 O O . HIS A 1 159 ? 7.935 0.599 5.683 1.00 7.70 157 HIS A O 1
ATOM 1215 N N . GLY A 1 160 ? 8.143 2.825 5.892 1.00 6.88 158 GLY A N 1
ATOM 1216 C CA . GLY A 1 160 ? 8.137 2.673 7.328 1.00 7.12 158 GLY A CA 1
ATOM 1217 C C . GLY A 1 160 ? 8.617 3.865 8.084 1.00 6.73 158 GLY A C 1
ATOM 1218 O O . GLY A 1 160 ? 8.059 4.963 7.949 1.00 8.04 158 GLY A O 1
ATOM 1219 N N . PHE A 1 161 ? 9.608 3.656 8.933 1.00 6.54 159 PHE A N 1
ATOM 1220 C CA . PHE A 1 161 ? 10.047 4.679 9.850 1.00 6.54 159 PHE A CA 1
ATOM 1221 C C . PHE A 1 161 ? 11.594 4.688 9.933 1.00 6.30 159 PHE A C 1
ATOM 1222 O O . PHE A 1 161 ? 12.261 3.724 9.562 1.00 6.70 159 PHE A O 1
ATOM 1230 N N . ALA A 1 162 ? 12.098 5.743 10.542 1.00 6.55 160 ALA A N 1
ATOM 1231 C CA . ALA A 1 162 ? 13.520 5.879 10.783 1.00 6.77 160 ALA A CA 1
ATOM 1232 C C . ALA A 1 162 ? 13.722 6.557 12.100 1.00 7.09 160 ALA A C 1
ATOM 1233 O O . ALA A 1 162 ? 13.243 7.674 12.308 1.00 10.47 160 ALA A O 1
ATOM 1235 N N . LEU A 1 163 ? 14.442 5.955 13.004 1.00 6.94 161 LEU A N 1
ATOM 1236 C CA . LEU A 1 163 ? 14.697 6.418 14.351 1.00 6.85 161 LEU A CA 1
ATOM 1237 C C . LEU A 1 163 ? 16.159 6.830 14.461 1.00 6.86 161 LEU A C 1
ATOM 1238 O O . LEU A 1 163 ? 17.068 6.015 14.280 1.00 7.30 161 LEU A O 1
ATOM 1243 N N . ASN A 1 164 ? 16.402 8.079 14.789 1.00 7.13 162 ASN A N 1
ATOM 1244 C CA . ASN A 1 164 ? 17.758 8.603 14.876 1.00 7.43 162 ASN A CA 1
ATOM 1245 C C . ASN A 1 164 ? 18.366 8.198 16.222 1.00 7.65 162 ASN A C 1
ATOM 1246 O O . ASN A 1 164 ? 17.865 8.617 17.250 1.00 8.29 162 ASN A O 1
ATOM 1251 N N . CYS A 1 165 ? 19.430 7.377 16.171 1.00 8.29 163 CYS A N 1
ATOM 1252 C CA . CYS A 1 165 ? 20.018 6.799 17.385 1.00 8.78 163 CYS A CA 1
ATOM 1253 C C . CYS A 1 165 ? 21.320 7.520 17.713 1.00 9.13 163 CYS A C 1
ATOM 1254 O O . CYS A 1 165 ? 21.329 8.321 18.655 1.00 10.23 163 CYS A O 1
ATOM 1257 N N . ASP A 1 166 ? 22.377 7.301 16.978 1.00 9.91 164 ASP A N 1
ATOM 1258 C CA . ASP A 1 166 ? 23.664 7.983 17.124 1.00 10.46 164 ASP A CA 1
ATOM 1259 C C . ASP A 1 166 ? 24.198 8.476 15.815 1.00 10.46 164 ASP A C 1
ATOM 1260 O O . ASP A 1 166 ? 25.371 8.793 15.697 1.00 12.71 164 ASP A O 1
ATOM 1265 N N . CYS A 1 167 ? 23.342 8.684 14.830 1.00 10.33 165 CYS A N 1
ATOM 1266 C CA . CYS A 1 167 ? 23.733 9.252 13.586 1.00 10.76 165 CYS A CA 1
ATOM 1267 C C . CYS A 1 167 ? 24.204 10.697 13.706 1.00 10.78 165 CYS A C 1
ATOM 1268 O O . CYS A 1 167 ? 23.744 11.469 14.537 1.00 11.75 165 CYS A O 1
ATOM 1271 N N . ASP A 1 168 ? 25.139 11.072 12.833 1.00 12.79 166 ASP A N 1
ATOM 1272 C CA . ASP A 1 168 ? 25.497 12.462 12.647 1.00 11.65 166 ASP A CA 1
ATOM 1273 C C . ASP A 1 168 ? 24.299 13.180 12.047 1.00 12.77 166 ASP A C 1
ATOM 1274 O O . ASP A 1 168 ? 23.753 12.779 11.046 1.00 26.71 166 ASP A O 1
ATOM 1279 N N . LEU A 1 169 ? 23.848 14.250 12.649 1.00 10.25 167 LEU A N 1
ATOM 1280 C CA . LEU 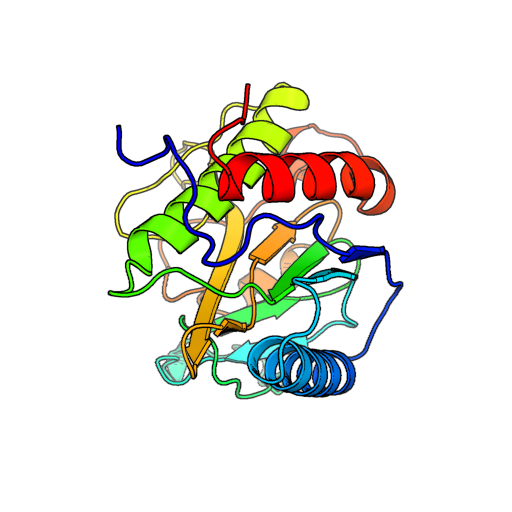A 1 169 ? 22.673 15.002 12.237 1.00 10.75 167 LEU A CA 1
ATOM 1281 C C . LEU A 1 169 ? 22.988 16.069 11.243 1.00 10.24 167 LEU A C 1
ATOM 1282 O O . LEU A 1 169 ? 22.058 16.713 10.731 1.00 10.51 167 LEU A O 1
ATOM 1287 N N . ALA A 1 170 ? 24.252 16.272 10.885 1.00 11.80 168 ALA A N 1
ATOM 1288 C CA . ALA A 1 170 ? 24.594 17.336 9.978 1.00 12.15 168 ALA A CA 1
ATOM 1289 C C . ALA A 1 170 ? 23.912 17.192 8.602 1.00 10.45 168 ALA A C 1
ATOM 1290 O O . ALA A 1 170 ? 23.632 18.200 7.950 1.00 11.37 168 ALA A O 1
ATOM 1292 N N . ALA A 1 171 ? 23.641 15.998 8.121 1.00 11.32 169 ALA A N 1
ATOM 1293 C CA . ALA A 1 171 ? 22.999 15.836 6.808 1.00 12.65 169 ALA A CA 1
ATOM 1294 C C . ALA A 1 171 ? 21.649 16.517 6.729 1.00 10.50 169 ALA A C 1
ATOM 1295 O O . ALA A 1 171 ? 21.197 16.929 5.652 1.00 12.31 169 ALA A O 1
ATOM 1297 N N . PHE A 1 172 ? 20.976 16.636 7.886 1.00 9.42 170 PHE A N 1
ATOM 1298 C CA . PHE A 1 172 ? 19.659 17.225 7.887 1.00 10.33 170 PHE A CA 1
ATOM 1299 C C . PHE A 1 172 ? 19.741 18.732 7.645 1.00 10.99 170 PHE A C 1
ATOM 1300 O O . PHE A 1 172 ? 18.735 19.333 7.239 1.00 13.50 170 PHE A O 1
ATOM 1308 N N . THR A 1 173 ? 20.881 19.344 7.910 1.00 11.59 171 THR A N 1
ATOM 1309 C CA . THR A 1 173 ? 20.975 20.808 7.749 1.00 13.48 171 THR A CA 1
ATOM 1310 C C . THR A 1 173 ? 20.959 21.228 6.313 1.00 11.59 171 THR A C 1
ATOM 1311 O O . THR A 1 173 ? 20.666 22.408 6.016 1.00 14.70 171 THR A O 1
ATOM 1315 N N . ALA A 1 174 ? 21.281 20.343 5.382 1.00 10.00 172 ALA A N 1
ATOM 1316 C CA . ALA A 1 174 ? 21.350 20.717 3.959 1.00 10.27 172 ALA A CA 1
ATOM 1317 C C . ALA A 1 174 ? 20.016 20.630 3.259 1.00 8.83 172 ALA A C 1
ATOM 1318 O O . ALA A 1 174 ? 19.955 20.983 2.077 1.00 9.82 172 ALA A O 1
ATOM 1320 N N . ILE A 1 175 ? 18.982 20.128 3.928 1.00 8.63 173 ILE A N 1
ATOM 1321 C CA . ILE A 1 175 ? 17.673 19.934 3.319 1.00 8.36 173 ILE A CA 1
ATOM 1322 C C . ILE A 1 175 ? 16.631 20.634 4.172 1.00 8.79 173 ILE A C 1
ATOM 1323 O O . ILE A 1 175 ? 16.923 21.047 5.288 1.00 10.10 173 ILE A O 1
ATOM 1328 N N . VAL A 1 176 ? 15.428 20.712 3.656 1.00 9.14 174 VAL A N 1
ATOM 1329 C CA . VAL A 1 176 ? 14.229 21.085 4.410 1.00 9.43 174 VAL A CA 1
ATOM 1330 C C . VAL A 1 176 ? 13.560 19.774 4.771 1.00 9.72 174 VAL A C 1
ATOM 1331 O O . VAL A 1 176 ? 12.847 19.224 3.945 1.00 11.98 174 VAL A O 1
ATOM 1335 N N . PRO A 1 177 ? 13.809 19.203 5.940 1.00 9.64 175 PRO A N 1
ATOM 1336 C CA . PRO A 1 177 ? 13.385 17.811 6.182 1.00 9.99 175 PRO A CA 1
ATOM 1337 C C . PRO A 1 177 ? 11.893 17.677 6.316 1.00 9.39 175 PRO A C 1
ATOM 1338 O O . PRO A 1 177 ? 11.256 18.360 7.138 1.00 9.68 175 PRO A O 1
ATOM 1342 N N . CYS A 1 178 ? 11.285 16.833 5.498 1.00 9.44 176 CYS A N 1
ATOM 1343 C CA . CYS A 1 178 ? 9.845 16.600 5.534 1.00 9.73 176 CYS A CA 1
ATOM 1344 C C . CYS A 1 178 ? 9.048 17.893 5.435 1.00 10.97 176 CYS A C 1
ATOM 1345 O O . CYS A 1 178 ? 7.986 18.019 6.010 1.00 15.09 176 CYS A O 1
ATOM 1348 N N . GLY A 1 179 ? 9.542 18.820 4.666 1.00 11.67 177 GLY A N 1
ATOM 1349 C CA . GLY A 1 179 ? 8.897 20.083 4.390 1.00 15.53 177 GLY A CA 1
ATOM 1350 C C . GLY A 1 179 ? 8.875 21.037 5.570 1.00 12.88 177 GLY A C 1
ATOM 1351 O O . GLY A 1 179 ? 8.210 22.086 5.459 1.00 17.72 177 GLY A O 1
ATOM 1352 N N . ILE A 1 180 ? 9.594 20.775 6.623 1.00 10.48 178 ILE A N 1
ATOM 1353 C CA . ILE A 1 180 ? 9.544 21.565 7.844 1.00 10.71 178 ILE A CA 1
ATOM 1354 C C . ILE A 1 180 ? 10.769 22.475 7.933 1.00 10.52 178 ILE A C 1
ATOM 1355 O O . ILE A 1 180 ? 11.874 21.986 7.966 1.00 11.78 178 ILE A O 1
ATOM 1362 N N . SER A 1 181 ? 10.556 23.794 8.005 1.00 11.49 179 SER A N 1
ATOM 1363 C CA . SER A 1 181 ? 11.631 24.777 8.054 1.00 12.93 179 SER A CA 1
ATOM 1364 C C . SER A 1 181 ? 11.736 25.451 9.404 1.00 12.61 179 SER A C 1
ATOM 1365 O O . SER A 1 181 ? 12.623 26.293 9.577 1.00 19.53 179 SER A O 1
ATOM 1370 N N . ASP A 1 182 ? 10.858 25.170 10.348 1.00 10.87 180 ASP A N 1
ATOM 1371 C CA . ASP A 1 182 ? 10.803 25.892 11.606 1.00 11.08 180 ASP A CA 1
ATOM 1372 C C . ASP A 1 182 ? 11.084 25.014 12.823 1.00 10.89 180 ASP A C 1
ATOM 1373 O O . ASP A 1 182 ? 10.698 25.385 13.920 1.00 13.34 180 ASP A O 1
ATOM 1378 N N . ALA A 1 183 ? 11.742 23.877 12.625 1.00 10.10 181 ALA A N 1
ATOM 1379 C CA . ALA A 1 183 ? 11.954 22.946 13.695 1.00 10.45 181 ALA A CA 1
ATOM 1380 C C . ALA A 1 183 ? 13.385 22.472 13.708 1.00 10.41 181 ALA A C 1
ATOM 1381 O O . ALA A 1 183 ? 14.319 23.182 13.251 1.00 13.70 181 ALA A O 1
ATOM 1383 N N . ALA A 1 184 ? 13.640 21.297 14.219 1.00 10.08 182 ALA A N 1
ATOM 1384 C CA . ALA A 1 184 ? 14.934 20.711 14.339 1.00 9.65 182 ALA A CA 1
ATOM 1385 C C . ALA A 1 184 ? 14.817 19.176 14.302 1.00 8.72 182 ALA A C 1
ATOM 1386 O O . ALA A 1 184 ? 13.725 18.637 14.497 1.00 9.14 182 ALA A O 1
ATOM 1388 N N . VAL A 1 185 ? 15.933 18.556 14.029 1.00 9.71 183 VAL A N 1
ATOM 1389 C CA . VAL A 1 185 ? 16.058 17.076 14.054 1.00 9.36 183 VAL A CA 1
ATOM 1390 C C . VAL A 1 185 ? 16.990 16.741 15.190 1.00 9.45 183 VAL A C 1
ATOM 1391 O O . VAL A 1 185 ? 17.978 17.429 15.430 1.00 12.70 183 VAL A O 1
ATOM 1395 N N . THR A 1 186 ? 16.703 15.679 15.925 1.00 8.57 184 THR A N 1
ATOM 1396 C CA . THR A 1 186 ? 17.504 15.228 17.027 1.00 8.82 184 THR A CA 1
ATOM 1397 C C . THR A 1 186 ? 17.722 13.712 16.938 1.00 7.82 184 THR A C 1
ATOM 1398 O O . THR A 1 186 ? 17.282 13.054 16.007 1.00 8.67 184 THR A O 1
ATOM 1402 N N . SER A 1 187 ? 18.420 13.162 17.918 1.00 8.85 185 SER A N 1
ATOM 1403 C CA . SER A 1 187 ? 18.678 11.725 18.026 1.00 8.56 185 SER A CA 1
ATOM 1404 C C . SER A 1 187 ? 18.532 11.329 19.489 1.00 8.60 185 SER A C 1
ATOM 1405 O O . SER A 1 187 ? 18.594 12.160 20.397 1.00 9.17 185 SER A O 1
ATOM 1408 N N . LEU A 1 188 ? 18.390 10.023 19.707 1.00 8.73 186 LEU A N 1
ATOM 1409 C CA . LEU A 1 188 ? 18.361 9.513 21.054 1.00 9.01 186 LEU A CA 1
ATOM 1410 C C . LEU A 1 188 ? 19.632 9.920 21.803 1.00 10.25 186 LEU A C 1
ATOM 1411 O O . LEU A 1 188 ? 19.581 10.289 22.986 1.00 10.82 186 LEU A O 1
ATOM 1416 N N . SER A 1 189 ? 20.766 9.835 21.136 1.00 10.02 187 SER A N 1
ATOM 1417 C CA . SER A 1 189 ? 22.035 10.178 21.756 1.00 10.44 187 SER A CA 1
ATOM 1418 C C . SER A 1 189 ? 22.085 11.633 22.167 1.00 11.13 187 SER A C 1
ATOM 1419 O O . SER A 1 189 ? 22.557 11.992 23.275 1.00 12.88 187 SER A O 1
ATOM 1422 N N . ALA A 1 190 ? 21.639 12.522 21.298 1.00 10.61 188 ALA A N 1
ATOM 1423 C CA . ALA A 1 190 ? 21.652 13.940 21.653 1.00 12.32 188 ALA A CA 1
ATOM 1424 C C . ALA A 1 190 ? 20.714 14.202 22.815 1.00 12.12 188 ALA A C 1
ATOM 1425 O O . ALA A 1 190 ? 21.014 15.016 23.696 1.00 15.20 188 ALA A O 1
ATOM 1427 N N . GLU A 1 191 ? 19.554 13.563 22.846 1.00 11.45 189 GLU A N 1
ATOM 1428 C CA . GLU A 1 191 ? 18.590 13.815 23.936 1.00 12.26 189 GLU A CA 1
ATOM 1429 C C . GLU A 1 191 ? 19.137 13.215 25.243 1.00 13.99 189 GLU A C 1
ATOM 1430 O O . GLU A 1 191 ? 18.883 13.860 26.272 1.00 18.39 189 GLU A O 1
ATOM 1436 N N . LEU A 1 192 ? 19.813 12.096 25.234 1.00 15.04 190 LEU A N 1
ATOM 1437 C CA . LEU A 1 192 ? 20.209 11.408 26.461 1.00 16.53 190 LEU A CA 1
ATOM 1438 C C . LEU A 1 192 ? 21.606 11.803 26.895 1.00 17.99 190 LEU A C 1
ATOM 1439 O O . LEU A 1 192 ? 21.989 11.469 28.022 1.00 20.97 190 LEU A O 1
ATOM 1444 N N . GLY A 1 193 ? 22.377 12.502 26.082 1.00 16.17 191 GLY A N 1
ATOM 1445 C CA . GLY A 1 193 ? 23.751 12.865 26.483 1.00 19.95 191 GLY A CA 1
ATOM 1446 C C . GLY A 1 193 ? 24.715 11.713 26.564 1.00 18.06 191 GLY A C 1
ATOM 1447 O O . GLY A 1 193 ? 25.707 11.784 27.309 1.00 20.02 191 GLY A O 1
ATOM 1448 N N . ARG A 1 194 ? 24.496 10.649 25.820 1.00 17.20 192 ARG A N 1
ATOM 1449 C CA . ARG A 1 194 ? 25.381 9.521 25.744 1.00 16.65 192 ARG A CA 1
ATOM 1450 C C . ARG A 1 194 ? 25.158 8.862 24.397 1.00 14.19 192 ARG A C 1
ATOM 1451 O O . ARG A 1 194 ? 24.115 9.067 23.762 1.00 15.35 192 ARG A O 1
ATOM 1459 N N . THR A 1 195 ? 26.072 8.017 23.978 1.00 14.85 193 THR A N 1
ATOM 1460 C CA . THR A 1 195 ? 25.842 7.248 22.753 1.00 14.51 193 THR A CA 1
ATOM 1461 C C . THR A 1 195 ? 24.831 6.153 22.979 1.00 12.98 193 THR A C 1
ATOM 1462 O O . THR A 1 195 ? 24.978 5.303 23.865 1.00 15.68 193 THR A O 1
ATOM 1466 N N . VAL A 1 196 ? 23.758 6.208 22.190 1.00 11.96 194 VAL A N 1
ATOM 1467 C CA . VAL A 1 196 ? 22.725 5.237 22.089 1.00 12.15 194 VAL A CA 1
ATOM 1468 C C . VAL A 1 196 ? 22.771 4.669 20.677 1.00 11.97 194 VAL A C 1
ATOM 1469 O O . VAL A 1 196 ? 22.463 5.352 19.721 1.00 11.71 194 VAL A O 1
ATOM 1473 N N . THR A 1 197 ? 23.234 3.404 20.584 1.00 12.78 195 THR A N 1
ATOM 1474 C CA . THR A 1 197 ? 23.416 2.831 19.272 1.00 11.58 195 THR A CA 1
ATOM 1475 C C . THR A 1 197 ? 22.135 2.217 18.710 1.00 10.97 195 THR A C 1
ATOM 1476 O O . THR A 1 197 ? 21.187 1.918 19.427 1.00 12.04 195 THR A O 1
ATOM 1480 N N . VAL A 1 198 ? 22.177 1.965 17.415 1.00 11.13 196 VAL A N 1
ATOM 1481 C CA . VAL A 1 198 ? 21.110 1.215 16.767 1.00 10.70 196 VAL A CA 1
ATOM 1482 C C . VAL A 1 198 ? 21.007 -0.135 17.409 1.00 11.11 196 VAL A C 1
ATOM 1483 O O . VAL A 1 198 ? 19.890 -0.613 17.673 1.00 11.73 196 VAL A O 1
ATOM 1487 N N . ASP A 1 199 ? 22.096 -0.824 17.633 1.00 12.47 197 ASP A N 1
ATOM 1488 C CA . ASP A 1 199 ? 22.000 -2.196 18.090 1.00 15.57 197 ASP A CA 1
ATOM 1489 C C . ASP A 1 199 ? 21.403 -2.204 19.476 1.00 16.04 197 ASP A C 1
ATOM 1490 O O . ASP A 1 199 ? 20.681 -3.203 19.692 1.00 18.92 197 ASP A O 1
ATOM 1495 N N . GLU A 1 200 ? 21.562 -1.212 20.307 1.00 15.61 198 GLU A N 1
ATOM 1496 C CA . GLU A 1 200 ? 20.976 -1.244 21.654 1.00 18.79 198 GLU A CA 1
ATOM 1497 C C . GLU A 1 200 ? 19.469 -1.182 21.661 1.00 14.48 198 GLU A C 1
ATOM 1498 O O . GLU A 1 200 ? 18.865 -1.618 22.655 1.00 17.18 198 GLU A O 1
ATOM 1509 N N . VAL A 1 201 ? 18.856 -0.628 20.598 1.00 13.11 199 VAL A N 1
ATOM 1510 C CA . VAL A 1 201 ? 17.430 -0.459 20.593 1.00 12.34 199 VAL A CA 1
ATOM 1511 C C . VAL A 1 201 ? 16.732 -1.365 19.605 1.00 11.62 199 VAL A C 1
ATOM 1512 O O . VAL A 1 201 ? 15.468 -1.382 19.585 1.00 14.32 199 VAL A O 1
ATOM 1516 N N . ARG A 1 202 ? 17.423 -2.205 18.832 1.00 11.68 200 ARG A N 1
ATOM 1517 C CA . ARG A 1 202 ? 16.791 -3.063 17.831 1.00 11.80 200 ARG A CA 1
ATOM 1518 C C . ARG A 1 202 ? 15.687 -3.928 18.406 1.00 10.79 200 ARG A C 1
ATOM 1519 O O . ARG A 1 202 ? 14.606 -4.050 17.826 1.00 10.40 200 ARG A O 1
ATOM 1527 N N . ALA A 1 203 ? 16.003 -4.615 19.504 1.00 11.25 201 ALA A N 1
ATOM 1528 C CA . ALA A 1 203 ? 15.023 -5.561 20.017 1.00 12.19 201 ALA A CA 1
ATOM 1529 C C . ALA A 1 203 ? 13.787 -4.884 20.572 1.00 11.33 201 ALA A C 1
ATOM 1530 O O . ALA A 1 203 ? 12.667 -5.339 20.372 1.00 12.74 201 ALA A O 1
ATOM 1532 N N . THR A 1 204 ? 13.984 -3.784 21.292 1.00 12.03 202 THR A N 1
ATOM 1533 C CA . THR A 1 204 ? 12.839 -3.079 21.846 1.00 12.03 202 THR A CA 1
ATOM 1534 C C . THR A 1 204 ? 12.010 -2.401 20.772 1.00 9.61 202 THR A C 1
ATOM 1535 O O . THR A 1 204 ? 10.773 -2.404 20.900 1.00 9.92 202 THR A O 1
ATOM 1542 N N . VAL A 1 205 ? 12.629 -1.905 19.711 1.00 9.33 203 VAL A N 1
ATOM 1543 C CA . VAL A 1 205 ? 11.834 -1.374 18.599 1.00 8.83 203 VAL A CA 1
ATOM 1544 C C . VAL A 1 205 ? 10.995 -2.482 17.979 1.00 8.38 203 VAL A C 1
ATOM 1545 O O . VAL A 1 205 ? 9.793 -2.286 17.732 1.00 8.72 203 VAL A O 1
ATOM 1549 N N . ALA A 1 206 ? 11.574 -3.659 17.704 1.00 8.48 204 ALA A N 1
ATOM 1550 C CA . ALA A 1 206 ? 10.821 -4.732 17.112 1.00 8.83 204 ALA A CA 1
ATOM 1551 C C . ALA A 1 206 ? 9.603 -5.087 17.994 1.00 8.67 204 ALA A C 1
ATOM 1552 O O . ALA A 1 206 ? 8.498 -5.241 17.493 1.00 9.00 204 ALA A O 1
ATOM 1554 N N . ALA A 1 207 ? 9.885 -5.204 19.288 1.00 9.50 205 ALA A N 1
ATOM 1555 C CA . ALA A 1 207 ? 8.776 -5.596 20.183 1.00 10.04 205 ALA A CA 1
ATOM 1556 C C . ALA A 1 207 ? 7.671 -4.574 20.191 1.00 9.16 205 ALA A C 1
ATOM 1557 O O . ALA A 1 207 ? 6.484 -4.894 20.224 1.00 9.47 205 ALA A O 1
ATOM 1559 N N . ALA A 1 208 ? 8.040 -3.280 20.208 1.00 8.65 206 ALA A N 1
ATOM 1560 C CA . ALA A 1 208 ? 7.080 -2.229 20.286 1.00 8.22 206 ALA A CA 1
ATOM 1561 C C . ALA A 1 208 ? 6.225 -2.159 19.010 1.00 7.93 206 ALA A C 1
ATOM 1562 O O . ALA A 1 208 ? 5.023 -1.959 19.111 1.00 8.18 206 ALA A O 1
ATOM 1564 N N . VAL A 1 209 ? 6.834 -2.275 17.854 1.00 7.62 207 VAL A N 1
ATOM 1565 C CA . VAL A 1 209 ? 6.103 -2.242 16.613 1.00 8.15 207 VAL A CA 1
ATOM 1566 C C . VAL A 1 209 ? 5.107 -3.404 16.563 1.00 7.79 207 VAL A C 1
ATOM 1567 O O . VAL A 1 209 ? 3.931 -3.210 16.239 1.00 8.26 207 VAL A O 1
ATOM 1571 N N . CYS A 1 210 ? 5.590 -4.607 16.900 1.00 8.37 208 CYS A N 1
ATOM 1572 C CA . CYS A 1 210 ? 4.694 -5.755 16.801 1.00 9.19 208 CYS A CA 1
ATOM 1573 C C . CYS A 1 210 ? 3.533 -5.587 17.758 1.00 8.85 208 CYS A C 1
ATOM 1574 O O . CYS A 1 210 ? 2.373 -5.927 17.426 1.00 10.73 208 CYS A O 1
ATOM 1577 N N . ALA A 1 211 ? 3.755 -5.076 18.954 1.00 8.69 209 ALA A N 1
ATOM 1578 C CA . ALA A 1 211 ? 2.697 -4.871 19.951 1.00 9.87 209 ALA A CA 1
ATOM 1579 C C . ALA A 1 211 ? 1.717 -3.808 19.470 1.00 8.83 209 ALA A C 1
ATOM 1580 O O . ALA A 1 211 ? 0.500 -3.953 19.585 1.00 9.37 209 ALA A O 1
ATOM 1582 N N . ALA A 1 212 ? 2.214 -2.709 18.907 1.00 8.34 210 ALA A N 1
ATOM 1583 C CA . ALA A 1 212 ? 1.359 -1.605 18.499 1.00 8.37 210 ALA A CA 1
ATOM 1584 C C . ALA A 1 212 ? 0.406 -2.024 17.413 1.00 8.29 210 ALA A C 1
ATOM 1585 O O . ALA A 1 212 ? -0.758 -1.598 17.364 1.00 8.48 210 ALA A O 1
ATOM 1587 N N . LEU A 1 213 ? 0.865 -2.888 16.484 1.00 7.74 211 LEU A N 1
ATOM 1588 C CA . LEU A 1 213 ? 0.018 -3.289 15.387 1.00 8.28 211 LEU A CA 1
ATOM 1589 C C . LEU A 1 213 ? -1.184 -4.053 15.858 1.00 8.20 211 LEU A C 1
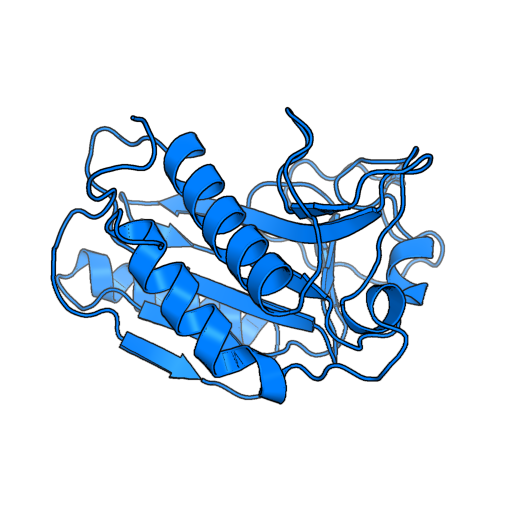ATOM 1590 O O . LEU A 1 213 ? -2.243 -3.974 15.197 1.00 9.43 211 LEU A O 1
ATOM 1595 N N . ASP A 1 214 ? -1.071 -4.786 16.958 1.00 8.24 212 ASP A N 1
ATOM 1596 C CA . ASP A 1 214 ? -2.148 -5.623 17.494 1.00 9.06 212 ASP A CA 1
ATOM 1597 C C . ASP A 1 214 ? -2.782 -5.010 18.756 1.00 8.94 212 ASP A C 1
ATOM 1598 O O . ASP A 1 214 ? -3.591 -5.679 19.384 1.00 10.96 212 ASP A O 1
ATOM 1603 N N . GLY A 1 215 ? -2.502 -3.762 19.079 1.00 9.32 213 GLY A N 1
ATOM 1604 C CA . GLY A 1 215 ? -3.177 -3.074 20.154 1.00 10.28 213 GLY A CA 1
ATOM 1605 C C . GLY A 1 215 ? -2.751 -3.431 21.544 1.00 10.39 213 GLY A C 1
ATOM 1606 O O . GLY A 1 215 ? -3.533 -3.194 22.496 1.00 12.70 213 GLY A O 1
ATOM 1607 N N . VAL A 1 216 ? -1.577 -3.965 21.720 1.00 10.41 214 VAL A N 1
ATOM 1608 C CA . VAL A 1 216 ? -1.133 -4.438 23.041 1.00 11.06 214 VAL A CA 1
ATOM 1609 C C . VAL A 1 216 ? 0.140 -3.779 23.489 1.00 11.88 214 VAL A C 1
ATOM 1610 O O . VAL A 1 216 ? 0.910 -4.344 24.266 1.00 15.60 214 VAL A O 1
ATOM 1614 N N . LEU A 1 217 ? 0.402 -2.537 23.091 1.00 13.80 215 LEU A N 1
ATOM 1615 C CA . LEU A 1 217 ? 1.457 -1.789 23.797 1.00 19.43 215 LEU A CA 1
ATOM 1616 C C . LEU A 1 217 ? 1.112 -1.473 25.238 1.00 28.43 215 LEU A C 1
ATOM 1617 O O . LEU A 1 217 ? 0.009 -1.035 25.530 1.00 39.50 215 LEU A O 1
ATOM 1622 N N . PRO A 1 218 ? 2.089 -1.630 26.136 1.00 36.04 216 PRO A N 1
ATOM 1623 C CA . PRO A 1 218 ? 1.865 -1.351 27.547 1.00 39.88 216 PRO A CA 1
ATOM 1624 C C . PRO A 1 218 ? 1.687 0.160 27.775 1.00 46.16 216 PRO A C 1
ATOM 1625 O O . PRO A 1 218 ? 1.006 0.743 26.919 1.00 61.04 216 PRO A O 1
#

Radius of gyration: 16.14 Å; Cα contacts (8 Å, |Δi|>4): 474; chains: 1; bounding box: 37×41×36 Å

Organism: Mycobacterium tuberculosis (strain ATCC 25618 / H37Rv) (NCBI:txid83332)

B-factor: mean 15.51, std 10.08, range [6.3, 84.48]

Secondary structure (DSSP, 8-state):
-TTSS--BS--S--EEEEEEE--HHHHHHHHHHHHHHHHTT---EEEEEEPPSEEEE-TT--GGGS-TT----EE-SSSSSEEEE-TTEEEEEEE-BBPSS--HHHHHHHHHHHHHHHHHHTT---EEETTEEEEEE-SSS-EEEEEEEEEEETTEEEEEEEEESS---GGGGGS-GGG-SSSEE--HHHHHTS---HHHHHHHHHHHHHHHHTT---

CATH classification: 3.30.930.10

GO terms:
  GO:0033819 lipoyl(octanoyl) transferase activity (F, IDA)
  GO:0009107 lipoate biosynthetic process (P, IMP)

Sequence (218 aa):
GAMAGSIRSKLSAIDVRQLGTVDYRTAWQLQRELADARVAGGADTLLLLEHPAVYTAGRRTETHERPIDGTPVVDTDRGGKITWHGPGQLVGYPIIGLAEPLDVVNYVRRLEESLIQVCADLGLHAGRVDGRSGVWLPGRPARKVAAIGVRVSRATTLHGFALNCDCDLAAFTAIVPCGISDAAVTSLSAELGRTVTVDEVRATVAAAVCAALDGVLP

Nearest PDB structures (foldseek):
  1w66-assembly1_A  TM=1.005E+00  e=2.586E-49  Mycobacterium tuberculosis H37Rv
  2qhv-assembly1_A  TM=9.192E-01  e=9.720E-24  Thermus thermophilus HB8
  2e5a-assembly1_A  TM=6.818E-01  e=3.742E-11  Bos taurus
  8crj-assembly1_A  TM=6.583E-01  e=1.549E-09  Listeria monocytogenes
  8crl-assembly1_A  TM=6.294E-01  e=1.549E-09  Listeria monocytogenes

Solvent-accessible surface area: 9612 Å² total; per-residue (Å²): 100,70,48,60,46,46,17,20,67,67,132,44,94,23,57,54,86,79,47,45,97,28,76,9,121,70,0,17,107,43,1,105,119,16,10,83,50,25,78,92,51,28,53,0,3,0,0,0,0,32,0,60,70,25,14,0,0,2,237,154,16,82,120,127,4,76,14,140,96,64,53,116,30,52,93,10,39,22,35,25,26,0,10,19,14,0,86,8,2,0,1,0,7,0,0,0,3,3,40,134,132,80,72,54,119,14,0,26,96,6,1,13,43,0,0,21,36,3,0,48,100,41,53,19,156,19,22,76,57,147,80,82,48,0,0,6,8,105,39,242,70,23,75,15,0,0,19,14,12,17,94,31,19,171,18,3,0,9,2,4,5,4,0,6,0,58,9,106,44,60,23,17,115,10,12,35,27,36,31,22,103,94,31,35,31,6,3,0,19,65,42,42,72,124,93,0,55,6,104,95,2,28,74,68,0,9,65,9,0,34,19,5,0,40,28,104,38,137